Protein AF-A0A1Y1KDM7-F1 (afdb_monomer)

Foldseek 3Di:
DPPVVVVVVVVVVVVVVVVVVVVVVVVVVVVCVVPCVVVVVVVVVVVVVVVVVVVVVVVVLVVVCVQQVVLLVLQVVLAKDPFWWKKFWAAKDKDAAQVVPPAAQEDEDLPDRPRIHMWTFIWTFDPVPPGDIDRGATEHQGPRNYDYPPVDDPVVVCVQRRDGGDIAIWIAGPNDRSYIHRDDDNVVSVVSNVVSD

Radius of gyration: 37.4 Å; Cα contacts (8 Å, |Δi|>4): 276; chains: 1; bounding box: 86×36×110 Å

Organism: Photinus pyralis (NCBI:txid7054)

Mean predicted aligned error: 11.98 Å

Secondary structure (DSSP, 8-state):
--SHHHHHHHHHHHHHHHHHHHHHHHHHHHHHHHHHHHHHHHHHHHHHHHHHHHHHHHHHHHHHIIIIIHHHHHHHHTTB-SS-EEEEEEEEEEEESTTT-S--SSEE-SSS--SEEEEEEEEE--TTSS---EEEEEEESSTT-EE-TTT--HHHHHHHH-STT-EEEEEEBSS-TTEEES---HHHHHHHHHHH-

InterPro domains:
  IPR031578 Na+ channel auxiliary subunit TipE [PF16972] (36-128)
  IPR031578 Na+ channel auxiliary subunit TipE [PF16972] (137-186)
  IPR031578 Na+ channel auxiliary subunit TipE [PTHR12335] (29-126)

Nearest PDB structures (foldseek):
  9dcn-assembly1_A  TM=3.867E-01  e=2.313E+00  Neisseria gonorrhoeae FA 1090
  6vbw-assembly1_A  TM=2.341E-01  e=7.948E+00  Vibrio cholerae

Sequence (197 aa):
MRSSSSELLLDQQEGLRQRKIKELAQQAKKTRASGQSCRERTLFYSTSVLAVIAMSAGSSLLFLVPLYVDPAISTLVSNFVTEPVTCVTTRRDELIGLANCSWSSCREGCTSDAYQCTHIYVSYNDSSSAPNQTDNAILLVNIKGCGYPPRVLCANFTEAYGNEGTEFPCYHSRENRTVVLTHYDRDEQVAIIIHYF

Solvent-accessible surface area (backbone atoms only — not comparable to full-atom values): 10749 Å² total; per-residue (Å²): 142,76,63,70,70,58,52,56,52,49,56,54,49,51,55,53,50,54,51,54,53,52,51,53,51,52,50,52,51,53,59,49,57,67,52,47,60,58,50,52,50,50,50,54,52,49,54,52,50,50,50,52,50,52,51,52,54,55,54,50,51,67,55,47,42,68,68,54,42,47,52,34,51,52,43,59,73,40,42,56,46,81,67,67,39,58,30,31,19,68,42,58,48,83,46,70,39,63,90,73,35,85,63,33,19,42,34,75,49,83,85,61,84,54,50,63,28,37,44,31,29,23,25,38,56,44,83,87,66,68,82,54,69,39,75,71,1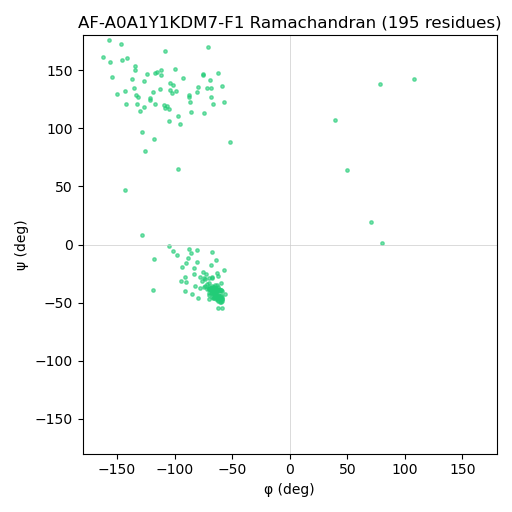8,39,42,20,63,37,90,78,8,48,23,53,77,90,85,34,49,47,68,61,51,43,68,72,55,36,45,64,72,41,72,45,64,24,25,41,21,75,78,44,72,51,40,32,22,65,66,76,58,71,65,60,38,51,50,53,47,64,74,78,106

pLDDT: mean 85.68, std 10.7, range [48.69, 97.0]

Structure (mmCIF, N/CA/C/O backbone):
data_AF-A0A1Y1KDM7-F1
#
_entry.id   AF-A0A1Y1KDM7-F1
#
loop_
_atom_site.group_PDB
_atom_site.id
_atom_site.type_symbol
_atom_site.label_atom_id
_atom_site.label_alt_id
_atom_site.label_comp_id
_atom_site.label_asym_id
_atom_site.label_entity_id
_atom_site.label_seq_id
_atom_site.pdbx_PDB_ins_code
_atom_site.Cartn_x
_atom_site.Cartn_y
_atom_site.Cartn_z
_atom_site.occupancy
_atom_site.B_iso_or_equiv
_atom_site.auth_seq_id
_atom_site.auth_comp_id
_atom_site.auth_asym_id
_atom_site.auth_atom_id
_atom_site.pdbx_PDB_model_num
ATOM 1 N N . MET A 1 1 ? -66.781 23.621 86.414 1.00 48.69 1 MET A N 1
ATOM 2 C CA . MET A 1 1 ? -65.979 22.375 86.362 1.00 48.69 1 MET A CA 1
ATOM 3 C C . MET A 1 1 ? -66.047 21.707 84.976 1.00 48.69 1 MET A C 1
ATOM 5 O O . MET A 1 1 ? -66.495 20.578 84.870 1.00 48.69 1 MET A O 1
ATOM 9 N N . ARG A 1 2 ? -65.630 22.382 83.890 1.00 51.00 2 ARG A N 1
ATOM 10 C CA . ARG A 1 2 ? -65.742 21.843 82.510 1.00 51.00 2 ARG A CA 1
ATOM 11 C C . ARG A 1 2 ? -64.435 21.867 81.697 1.00 51.00 2 ARG A C 1
ATOM 13 O O . ARG A 1 2 ? -64.470 21.582 80.511 1.00 51.00 2 ARG A O 1
ATOM 20 N N . SER A 1 3 ? -63.301 22.192 82.328 1.00 54.34 3 SER A N 1
ATOM 21 C CA . SER A 1 3 ? -62.013 22.374 81.632 1.00 54.34 3 SER A CA 1
ATOM 22 C C . SER A 1 3 ? -61.168 21.095 81.546 1.00 54.34 3 SER A C 1
ATOM 24 O O . SER A 1 3 ? -60.428 20.914 80.591 1.00 54.34 3 SER A O 1
ATOM 26 N N . SER A 1 4 ? -61.316 20.168 82.502 1.00 56.81 4 SER A N 1
ATOM 27 C CA . SER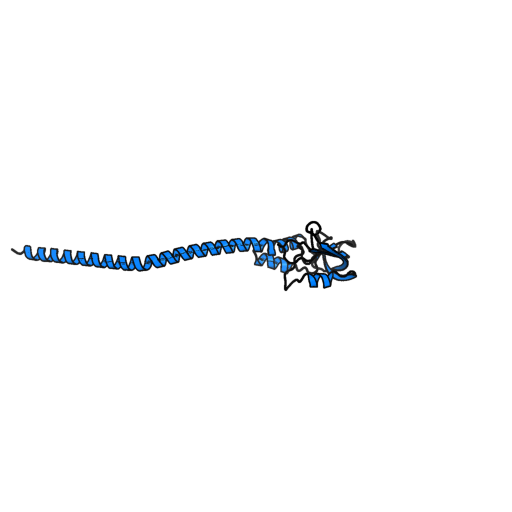 A 1 4 ? -60.404 19.019 82.637 1.00 56.81 4 SER A CA 1
ATOM 28 C C . SER A 1 4 ? -60.628 17.907 81.595 1.00 56.81 4 SER A C 1
ATOM 30 O O . SER A 1 4 ? -59.664 17.285 81.164 1.00 56.81 4 SER A O 1
ATOM 32 N N . SER A 1 5 ? -61.862 17.687 81.117 1.00 59.78 5 SER A N 1
ATOM 33 C CA . SER A 1 5 ? -62.127 16.670 80.078 1.00 59.78 5 SER A CA 1
ATOM 34 C C . SER A 1 5 ? -61.662 17.078 78.680 1.00 59.78 5 SER A C 1
ATOM 36 O O . SER A 1 5 ? -61.339 16.207 77.877 1.00 59.78 5 SER A O 1
ATOM 38 N N . SER A 1 6 ? -61.635 18.378 78.374 1.00 62.41 6 SER A N 1
ATOM 39 C CA . SER A 1 6 ? -61.246 18.870 77.048 1.00 62.41 6 SER A CA 1
ATOM 40 C C . SER A 1 6 ? -59.729 18.846 76.858 1.00 62.41 6 SER A C 1
ATOM 42 O O . SER A 1 6 ? -59.262 18.495 75.778 1.00 62.41 6 SER A O 1
ATOM 44 N N . GLU A 1 7 ? -58.963 19.153 77.910 1.00 64.81 7 GLU A N 1
ATOM 45 C CA . GLU A 1 7 ? -57.498 19.075 77.872 1.00 64.81 7 GLU A CA 1
ATOM 46 C C . GLU A 1 7 ? -56.999 17.629 77.802 1.00 64.81 7 GLU A C 1
ATOM 48 O O . GLU A 1 7 ? -56.105 17.341 77.014 1.00 64.81 7 GLU A O 1
ATOM 53 N N . LEU A 1 8 ? -57.641 16.694 78.514 1.00 65.88 8 LEU A N 1
ATOM 54 C CA . LEU A 1 8 ? -57.273 15.274 78.460 1.00 65.88 8 LEU A CA 1
ATOM 55 C C . LEU A 1 8 ? -57.448 14.673 77.048 1.00 65.88 8 LEU A C 1
ATOM 57 O O . LEU A 1 8 ? -56.644 13.851 76.612 1.00 65.88 8 LEU A O 1
ATOM 61 N N . LEU A 1 9 ? -58.487 15.095 76.315 1.00 65.69 9 LEU A N 1
ATOM 62 C CA . LEU A 1 9 ? -58.720 14.662 74.932 1.00 65.69 9 LEU A CA 1
ATOM 63 C C . LEU A 1 9 ? -57.741 15.298 73.937 1.00 65.69 9 LEU A C 1
ATOM 65 O O . LEU A 1 9 ? -57.329 14.632 72.986 1.00 65.69 9 LEU A O 1
ATOM 69 N N . LEU A 1 10 ? -57.352 16.557 74.155 1.00 67.75 10 LEU A N 1
ATOM 70 C CA . LEU A 1 10 ? -56.324 17.237 73.361 1.00 67.75 10 LEU A CA 1
ATOM 71 C C . LEU A 1 10 ? -54.959 16.557 73.522 1.00 67.75 10 LEU A C 1
ATOM 73 O O . LEU A 1 10 ? -54.319 16.241 72.519 1.00 67.75 10 LEU A O 1
ATOM 77 N N . ASP A 1 11 ? -54.579 16.227 74.755 1.00 71.19 11 ASP A N 1
ATOM 78 C CA . ASP A 1 11 ? -53.304 15.578 75.081 1.00 71.19 11 ASP A CA 1
ATOM 79 C C . ASP A 1 11 ? -53.229 14.150 74.493 1.00 71.19 11 ASP A C 1
ATOM 81 O O . ASP A 1 11 ? -52.237 13.729 73.885 1.00 71.19 11 ASP A O 1
ATOM 85 N N . GLN A 1 12 ? -54.349 13.417 74.545 1.00 76.56 12 GLN A N 1
ATOM 86 C CA . GLN A 1 12 ? -54.474 12.104 73.910 1.00 76.56 12 GLN A CA 1
ATOM 87 C C . GLN A 1 12 ? -54.386 12.185 72.373 1.00 76.56 12 GLN A C 1
ATOM 89 O O . GLN A 1 12 ? -53.801 11.303 71.731 1.00 76.56 12 GLN A O 1
ATOM 94 N N . GLN A 1 13 ? -54.932 13.243 71.768 1.00 77.19 13 GLN A N 1
ATOM 95 C CA . GLN A 1 13 ? -54.919 13.452 70.320 1.00 77.19 13 GLN A CA 1
ATOM 96 C C . GLN A 1 13 ? -53.537 13.880 69.800 1.00 77.19 13 GLN A C 1
ATOM 98 O O . GLN A 1 13 ? -53.117 13.423 68.732 1.00 77.19 13 GLN A O 1
ATOM 103 N N . GLU A 1 14 ? -52.792 14.687 70.557 1.00 80.19 14 GLU A N 1
ATOM 104 C CA . GLU A 1 14 ? -51.413 15.066 70.232 1.00 80.19 14 GLU A CA 1
ATOM 105 C C . GLU A 1 14 ? -50.462 13.867 70.261 1.00 80.19 14 GLU A C 1
ATOM 107 O O . GLU A 1 14 ? -49.693 13.666 69.313 1.00 80.19 14 GLU A O 1
ATOM 112 N N . GLY A 1 15 ? -50.577 12.996 71.269 1.00 80.50 15 GLY A N 1
ATOM 113 C CA . GLY A 1 15 ? -49.792 11.762 71.344 1.00 80.50 15 GLY A CA 1
ATOM 114 C C . GLY A 1 15 ? -50.033 10.826 70.152 1.00 80.50 15 GLY A C 1
ATOM 115 O O . GLY A 1 15 ? -49.093 10.242 69.600 1.00 80.50 15 GLY A O 1
ATOM 116 N N . LEU A 1 16 ? -51.283 10.720 69.694 1.00 84.06 16 LEU A N 1
ATOM 117 C CA . LEU A 1 16 ? -51.662 9.900 68.537 1.00 84.06 16 LEU A CA 1
ATOM 118 C C . LEU A 1 16 ? -51.132 10.494 67.221 1.00 84.06 16 LEU A C 1
ATOM 120 O O . LEU A 1 16 ? -50.644 9.768 66.350 1.00 84.06 16 LEU A O 1
ATOM 124 N N . ARG A 1 17 ? -51.143 11.827 67.107 1.00 85.19 17 ARG A N 1
ATOM 125 C CA . ARG A 1 17 ? -50.584 12.567 65.967 1.00 85.19 17 ARG A CA 1
ATOM 126 C C . ARG A 1 17 ? -49.065 12.409 65.888 1.00 85.19 17 ARG A C 1
ATOM 128 O O . ARG A 1 17 ? -48.540 12.132 64.810 1.00 85.19 17 ARG A O 1
ATOM 135 N N . GLN A 1 18 ? -48.368 12.487 67.022 1.00 87.06 18 GLN A N 1
ATOM 136 C CA . GLN A 1 18 ? -46.923 12.259 67.089 1.00 87.06 18 GLN A CA 1
ATOM 137 C C . GLN A 1 18 ? -46.535 10.830 66.685 1.00 87.06 18 GLN A C 1
ATOM 139 O O . GLN A 1 18 ? -45.538 10.643 65.985 1.00 87.06 18 GLN A O 1
ATOM 144 N N . ARG A 1 19 ? -47.321 9.818 67.075 1.00 86.31 19 ARG A N 1
ATOM 145 C CA . ARG A 1 19 ? -47.092 8.422 66.656 1.00 86.31 19 ARG A CA 1
ATOM 146 C C . ARG A 1 19 ? -47.230 8.258 65.144 1.00 86.31 19 ARG A C 1
ATOM 148 O O . ARG A 1 19 ? -46.329 7.719 64.510 1.00 86.31 19 ARG A O 1
ATOM 155 N N . LYS A 1 20 ? -48.285 8.827 64.557 1.00 89.69 20 LYS A N 1
ATOM 156 C CA . LYS A 1 20 ? -48.535 8.759 63.111 1.00 89.69 20 LYS A CA 1
ATOM 157 C C . LYS A 1 20 ? -47.452 9.475 62.293 1.00 89.69 20 LYS A C 1
ATOM 159 O O . LYS A 1 20 ? -47.033 8.978 61.254 1.00 89.69 20 LYS A O 1
ATOM 164 N N . ILE A 1 21 ? -46.941 10.608 62.785 1.00 87.44 21 ILE A N 1
ATOM 165 C CA . ILE A 1 21 ? -45.810 11.320 62.162 1.00 87.44 21 ILE A CA 1
ATOM 166 C C . ILE A 1 21 ? -44.535 10.463 62.197 1.00 87.44 21 ILE A C 1
ATOM 168 O O . ILE A 1 21 ? -43.819 10.393 61.197 1.00 87.44 21 ILE A O 1
ATOM 172 N N . LYS A 1 22 ? -44.260 9.775 63.314 1.00 90.12 22 LYS A N 1
ATOM 173 C CA . LYS A 1 22 ? -43.103 8.873 63.434 1.00 90.12 22 LYS A CA 1
ATOM 174 C C . LYS A 1 22 ? -43.204 7.673 62.484 1.00 90.12 22 LYS A C 1
ATOM 176 O O . LYS A 1 22 ? -42.207 7.332 61.850 1.00 90.12 22 LYS A O 1
ATOM 181 N N . GLU A 1 23 ? -44.389 7.085 62.326 1.00 88.12 23 GLU A N 1
ATOM 182 C CA . GLU A 1 23 ? -44.630 5.977 61.386 1.00 88.12 23 GLU A CA 1
ATOM 183 C C . GLU A 1 23 ? -44.462 6.404 59.921 1.00 88.12 23 GLU A C 1
ATOM 185 O O . GLU A 1 23 ? -43.751 5.741 59.160 1.00 88.12 23 GLU A O 1
ATOM 190 N N . LEU A 1 24 ? -45.037 7.549 59.532 1.00 87.56 24 LEU A N 1
ATOM 191 C CA . LEU A 1 24 ? -44.889 8.100 58.179 1.00 87.56 24 LEU A CA 1
ATOM 192 C C . LEU A 1 24 ? -43.422 8.427 57.857 1.00 87.56 24 LEU A C 1
ATOM 194 O O . LEU A 1 24 ? -42.948 8.149 56.753 1.00 87.56 24 LEU A O 1
ATOM 198 N N . ALA A 1 25 ? -42.671 8.957 58.829 1.00 83.44 25 ALA A N 1
ATOM 199 C CA . ALA A 1 25 ? -41.243 9.223 58.676 1.00 83.44 25 ALA A CA 1
ATOM 200 C C . ALA A 1 25 ? -40.423 7.931 58.496 1.00 83.44 25 ALA A C 1
ATOM 202 O O . ALA A 1 25 ? -39.513 7.891 57.666 1.00 83.44 25 ALA A O 1
ATOM 203 N N . GLN A 1 26 ? -40.748 6.859 59.227 1.00 83.31 26 GLN A N 1
ATOM 204 C CA . GLN A 1 26 ? -40.092 5.555 59.081 1.00 83.31 26 GLN A CA 1
ATOM 205 C C . GLN A 1 26 ? -40.395 4.901 57.728 1.00 83.31 26 GLN A C 1
ATOM 207 O O . GLN A 1 26 ? -39.476 4.381 57.091 1.00 83.31 26 GLN A O 1
ATOM 212 N N . GLN A 1 27 ? -41.643 4.975 57.253 1.00 78.88 27 GLN A N 1
ATOM 213 C CA . GLN A 1 27 ? -42.014 4.504 55.916 1.00 78.88 27 GLN A CA 1
ATOM 214 C C . GLN A 1 27 ? -41.258 5.263 54.824 1.00 78.88 27 GLN A C 1
ATOM 216 O O . GLN A 1 27 ? -40.617 4.628 53.991 1.00 78.88 27 GLN A O 1
ATOM 221 N N . ALA A 1 28 ? -41.230 6.599 54.869 1.00 75.81 28 ALA A N 1
ATOM 222 C CA . ALA A 1 28 ? -40.490 7.405 53.897 1.00 75.81 28 ALA A CA 1
ATOM 223 C C . ALA A 1 28 ? -38.988 7.068 53.885 1.00 75.81 28 ALA A C 1
ATOM 225 O O . ALA A 1 28 ? -38.380 6.964 52.819 1.00 75.81 28 ALA A O 1
ATOM 226 N N . LYS A 1 29 ? -38.391 6.831 55.062 1.00 73.00 29 LYS A N 1
ATOM 227 C CA . LYS A 1 29 ? -36.981 6.438 55.198 1.00 73.00 29 LYS A CA 1
ATOM 228 C C . LYS A 1 29 ? -36.713 5.050 54.606 1.00 73.00 29 LYS A C 1
ATOM 230 O O . LYS A 1 29 ? -35.697 4.868 53.940 1.00 73.00 29 LYS A O 1
ATOM 235 N N . LYS A 1 30 ? -37.637 4.098 54.785 1.00 67.94 30 LYS A N 1
ATOM 236 C CA . LYS A 1 30 ? -37.556 2.738 54.225 1.00 67.94 30 LYS A CA 1
ATOM 237 C C . LYS A 1 30 ? -37.679 2.741 52.696 1.00 67.94 30 LYS A C 1
ATOM 239 O O . LYS A 1 30 ? -36.860 2.122 52.021 1.00 67.94 30 LYS A O 1
ATOM 244 N N . THR A 1 31 ? -38.634 3.496 52.148 1.00 64.19 31 THR A N 1
ATOM 245 C CA . THR A 1 31 ? -38.823 3.654 50.694 1.00 64.19 31 THR A CA 1
ATOM 246 C C . THR A 1 31 ? -37.625 4.350 50.044 1.00 64.19 31 THR A C 1
ATOM 248 O O . THR A 1 31 ? -37.153 3.937 48.987 1.00 64.19 31 THR A O 1
ATOM 251 N N . ARG A 1 32 ? -37.073 5.370 50.713 1.00 62.31 32 ARG A N 1
ATOM 252 C CA . ARG A 1 32 ? -35.898 6.122 50.257 1.00 62.31 32 ARG A CA 1
ATOM 253 C C . ARG A 1 32 ? -34.610 5.283 50.293 1.00 62.31 32 ARG A C 1
ATOM 255 O O . ARG A 1 32 ? -33.861 5.296 49.320 1.00 62.31 32 ARG A O 1
ATOM 262 N N . ALA A 1 33 ? -34.397 4.488 51.344 1.00 60.38 33 AL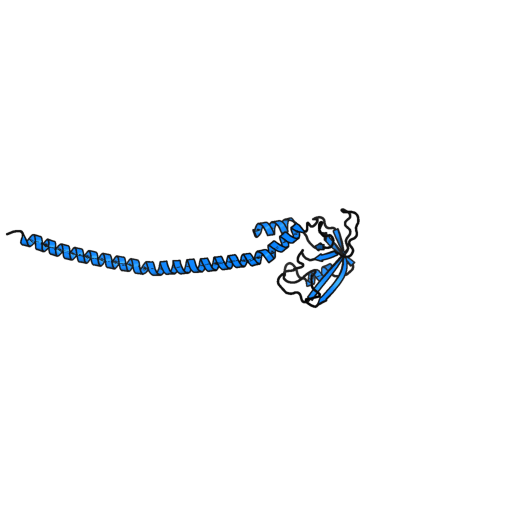A A N 1
ATOM 263 C CA . ALA A 1 33 ? -33.228 3.613 51.478 1.00 60.38 33 ALA A CA 1
ATOM 264 C C . ALA A 1 33 ? -33.204 2.457 50.456 1.00 60.38 33 ALA A C 1
ATOM 266 O O . ALA A 1 33 ? -32.142 2.124 49.935 1.00 60.38 33 ALA A O 1
ATOM 267 N N . SER A 1 34 ? -34.365 1.873 50.133 1.00 60.22 34 SER A N 1
ATOM 268 C CA . SER A 1 34 ? -34.464 0.742 49.195 1.00 60.22 34 SER A CA 1
ATOM 269 C C . SER A 1 34 ? -34.183 1.128 47.736 1.00 60.22 34 SER A C 1
ATOM 271 O O . SER A 1 34 ? -33.667 0.305 46.985 1.00 60.22 34 SER A O 1
ATOM 273 N N . GLY A 1 35 ? -34.535 2.350 47.318 1.00 58.31 35 GLY A N 1
ATOM 274 C CA . GLY A 1 35 ? -34.384 2.808 45.931 1.00 58.31 35 GLY A CA 1
ATOM 275 C C . GLY A 1 35 ? -33.087 3.573 45.644 1.00 58.31 35 GLY A C 1
ATOM 276 O O . GLY A 1 35 ? -32.566 3.487 44.533 1.00 58.31 35 GLY A O 1
ATOM 277 N N . GLN A 1 36 ? -32.538 4.301 46.629 1.00 60.22 36 GLN A N 1
ATOM 278 C CA . GLN A 1 36 ? -31.333 5.120 46.428 1.00 60.22 36 GLN A CA 1
ATOM 279 C C . GLN A 1 36 ? -30.066 4.279 46.235 1.00 60.22 36 GLN A C 1
ATOM 281 O O . GLN A 1 36 ? -29.321 4.544 45.301 1.00 60.22 36 GLN A O 1
ATOM 286 N N . SER A 1 37 ? -29.857 3.218 47.024 1.00 66.44 37 SER A N 1
ATOM 287 C CA . SER A 1 37 ? -28.620 2.420 46.947 1.00 66.44 37 SER A CA 1
ATOM 288 C C . SER A 1 37 ? -28.465 1.675 45.616 1.00 66.44 37 SER A C 1
ATOM 290 O O . SER A 1 37 ? -27.365 1.612 45.070 1.00 66.44 37 SER A O 1
ATOM 292 N N . CYS A 1 38 ? -29.561 1.143 45.062 1.00 74.69 38 CYS A N 1
ATOM 293 C CA . CYS A 1 38 ? -29.523 0.453 43.773 1.00 74.69 38 CYS A CA 1
ATOM 294 C C . CYS A 1 38 ? -29.268 1.448 42.634 1.00 74.69 38 CYS A C 1
ATOM 296 O O . CYS A 1 38 ? -28.362 1.248 41.834 1.00 74.69 38 CYS A O 1
ATOM 298 N N . ARG A 1 39 ? -29.987 2.579 42.626 1.00 80.12 39 ARG A N 1
ATOM 299 C CA . ARG A 1 39 ? -29.842 3.621 41.604 1.00 80.12 39 ARG A CA 1
ATOM 300 C C . ARG A 1 39 ? -28.473 4.307 41.640 1.00 80.12 39 ARG A C 1
ATOM 302 O O . ARG A 1 39 ? -27.910 4.553 40.580 1.00 80.12 39 ARG A O 1
ATOM 309 N N . GLU A 1 40 ? -27.928 4.597 42.819 1.00 82.56 40 GLU A N 1
ATOM 310 C CA . GLU A 1 40 ? -26.588 5.184 42.978 1.00 82.56 40 GLU A CA 1
ATOM 311 C C . GLU A 1 40 ? -25.494 4.212 42.540 1.00 82.56 40 GLU A C 1
ATOM 313 O O . GLU A 1 40 ? -24.564 4.617 41.848 1.00 82.56 40 GLU A O 1
ATOM 318 N N . ARG A 1 41 ? -25.640 2.918 42.854 1.00 82.75 41 ARG A N 1
ATOM 319 C CA . ARG A 1 41 ? -24.747 1.872 42.342 1.00 82.75 41 ARG A CA 1
ATOM 320 C C . ARG A 1 41 ? -24.821 1.774 40.824 1.00 82.75 41 ARG A C 1
ATOM 322 O O . ARG A 1 41 ? -23.781 1.794 40.177 1.00 82.75 41 ARG A O 1
ATOM 329 N N . THR A 1 42 ? -26.018 1.726 40.241 1.00 88.56 42 THR A N 1
ATOM 330 C CA . THR A 1 42 ? -26.182 1.700 38.781 1.00 88.56 42 THR A CA 1
ATOM 331 C C . THR A 1 42 ? -25.582 2.944 38.128 1.00 88.56 42 THR A C 1
ATOM 333 O O . THR A 1 42 ? -24.855 2.807 37.150 1.00 88.56 42 THR A O 1
ATOM 336 N N . LEU A 1 43 ? -25.808 4.138 38.689 1.00 87.69 43 LEU A N 1
ATOM 337 C CA . LEU A 1 43 ? -25.202 5.385 38.213 1.00 87.69 43 LEU A CA 1
ATOM 338 C C . LEU A 1 43 ? -23.673 5.323 38.277 1.00 87.69 43 LEU A C 1
ATOM 340 O O . LEU A 1 43 ? -23.026 5.572 37.266 1.00 87.69 43 LEU A O 1
ATOM 344 N N . PHE A 1 44 ? -23.100 4.917 39.410 1.00 91.25 44 PHE A N 1
ATOM 345 C CA . PHE A 1 44 ? -21.652 4.830 39.601 1.00 91.25 44 PHE A CA 1
ATOM 346 C C . PHE A 1 44 ? -20.981 3.821 38.659 1.00 91.25 44 PHE A C 1
ATOM 348 O O . PHE A 1 44 ? -19.947 4.115 38.059 1.00 91.25 44 PHE A O 1
ATOM 355 N N . TYR A 1 45 ? -21.574 2.637 38.488 1.00 93.44 45 TYR A N 1
ATOM 356 C CA . TYR A 1 45 ? -21.055 1.649 37.543 1.00 93.44 45 TYR A CA 1
ATOM 357 C C . TYR A 1 45 ? -21.242 2.107 36.093 1.00 93.44 45 TYR A C 1
ATOM 359 O O . TYR A 1 45 ? -20.333 1.926 35.291 1.00 93.44 45 TYR A O 1
ATOM 367 N N . SER A 1 46 ? -22.362 2.756 35.754 1.00 93.31 46 SER A N 1
ATOM 368 C CA . SER A 1 46 ? -22.599 3.258 34.394 1.00 93.31 46 SER A CA 1
ATOM 369 C C . SER A 1 46 ? -21.613 4.355 33.986 1.00 93.31 46 SER A C 1
ATOM 371 O O . SER A 1 46 ? -21.066 4.291 32.890 1.00 93.31 46 SER A O 1
ATOM 373 N N . THR A 1 47 ? -21.314 5.317 34.865 1.00 94.25 47 THR A N 1
ATOM 374 C CA . THR A 1 47 ? -20.338 6.380 34.580 1.00 94.25 47 THR A CA 1
ATOM 375 C C . THR A 1 47 ? -18.925 5.822 34.487 1.00 94.25 47 THR A C 1
ATOM 377 O O . THR A 1 47 ? -18.177 6.207 33.593 1.00 94.25 47 THR A O 1
ATOM 380 N N . SER A 1 48 ? -18.582 4.865 35.352 1.00 93.75 48 SER A N 1
ATOM 381 C CA . SER A 1 48 ? -17.285 4.184 35.314 1.00 93.75 48 SER A CA 1
ATOM 382 C C . SER A 1 48 ? -17.102 3.387 34.017 1.00 93.75 48 SER A C 1
ATOM 384 O O . SER A 1 48 ? -16.057 3.482 33.380 1.00 93.75 48 SER A O 1
ATOM 386 N N . VAL A 1 49 ? -18.127 2.649 33.577 1.00 96.31 49 VAL A N 1
ATOM 387 C CA . VAL A 1 49 ? -18.103 1.905 32.306 1.00 96.31 49 VAL A CA 1
ATOM 388 C C . VAL A 1 49 ? -18.024 2.857 31.111 1.00 96.31 49 VAL A C 1
ATOM 390 O O . VAL A 1 49 ? -17.196 2.644 30.230 1.00 96.31 49 VAL A O 1
ATOM 393 N N . LEU A 1 50 ? -18.816 3.933 31.090 1.00 95.31 50 LEU A N 1
ATOM 394 C CA . LEU A 1 50 ? -18.758 4.949 30.033 1.00 95.31 50 LEU A CA 1
ATOM 3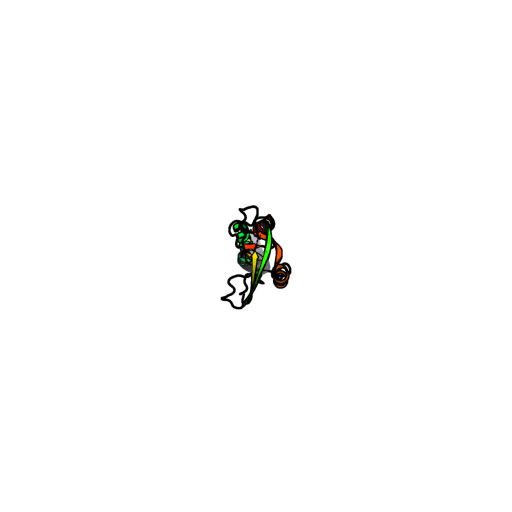95 C C . LEU A 1 50 ? -17.380 5.610 29.944 1.00 95.31 50 LEU A C 1
ATOM 397 O O . LEU A 1 50 ? -16.885 5.829 28.842 1.00 95.31 50 LEU A O 1
ATOM 401 N N . ALA A 1 51 ? -16.735 5.878 31.082 1.00 96.06 51 ALA A N 1
ATOM 402 C CA . ALA A 1 51 ? -15.378 6.412 31.110 1.00 96.06 51 ALA A CA 1
ATOM 403 C C . ALA A 1 51 ? -14.365 5.427 30.501 1.00 96.06 51 ALA A C 1
ATOM 405 O O . ALA A 1 51 ? -13.543 5.824 29.679 1.00 96.06 51 ALA A O 1
ATOM 406 N N . VAL A 1 52 ? -14.449 4.136 30.836 1.00 96.00 52 VAL A N 1
ATOM 407 C CA . VAL A 1 52 ? -13.572 3.103 30.251 1.00 96.00 52 VAL A CA 1
ATOM 408 C C . VAL A 1 52 ? -13.820 2.936 28.745 1.00 96.00 52 VAL A C 1
ATOM 410 O O . VAL A 1 52 ? -12.865 2.811 27.973 1.00 96.00 52 VAL A O 1
ATOM 413 N N . ILE A 1 53 ? -15.079 2.990 28.298 1.00 95.50 53 ILE A N 1
ATOM 414 C CA . ILE A 1 53 ? -15.429 2.958 26.869 1.00 95.50 53 ILE A CA 1
ATOM 415 C C . ILE A 1 53 ? -14.856 4.184 26.152 1.00 95.50 53 ILE A C 1
ATOM 417 O O . ILE A 1 53 ? -14.231 4.037 25.108 1.00 95.50 53 ILE A O 1
ATOM 421 N N . ALA A 1 54 ? -15.000 5.381 26.721 1.00 95.44 54 ALA A N 1
ATOM 422 C CA . ALA A 1 54 ? -14.459 6.602 26.128 1.00 95.44 54 ALA A CA 1
ATOM 423 C C . ALA A 1 54 ? -12.928 6.548 25.997 1.00 95.44 54 ALA A C 1
ATOM 425 O O . ALA A 1 54 ? -12.387 6.883 24.945 1.00 95.44 54 ALA A O 1
ATOM 426 N N . MET A 1 55 ? -12.231 6.065 27.031 1.00 94.25 55 MET A N 1
ATOM 427 C CA . MET A 1 55 ? -10.774 5.908 27.005 1.00 94.25 55 MET A CA 1
ATOM 428 C C . MET A 1 55 ? -10.324 4.895 25.948 1.00 94.25 55 MET A C 1
ATOM 430 O O . MET A 1 55 ? -9.430 5.189 25.162 1.00 94.25 55 MET A O 1
ATOM 434 N N . SER A 1 56 ? -10.961 3.723 25.887 1.00 91.12 56 SER A N 1
ATOM 435 C CA . SER A 1 56 ? -10.616 2.680 24.908 1.00 91.12 56 SER A CA 1
ATOM 436 C C . SER A 1 56 ? -10.956 3.073 23.466 1.00 91.12 56 SER A C 1
ATOM 438 O O . SER A 1 56 ? -10.165 2.806 22.558 1.00 91.12 56 SER A O 1
ATOM 440 N N . ALA A 1 57 ? -12.078 3.765 23.244 1.00 91.94 57 ALA A N 1
ATOM 441 C CA . ALA A 1 57 ? -12.427 4.335 21.945 1.00 91.94 57 ALA A CA 1
ATOM 442 C C . ALA A 1 57 ? -11.396 5.389 21.510 1.00 91.94 57 ALA A C 1
ATOM 444 O O . ALA A 1 57 ? -10.894 5.330 20.389 1.00 91.94 57 ALA A O 1
ATOM 445 N N . GLY A 1 58 ? -11.006 6.288 22.421 1.00 88.69 58 GLY A N 1
ATOM 446 C CA . GLY A 1 58 ? -9.952 7.272 22.174 1.00 88.69 58 GLY A CA 1
ATOM 447 C C . GLY A 1 58 ? -8.611 6.623 21.828 1.00 88.69 58 GLY A C 1
ATOM 448 O O . GLY A 1 58 ? -7.983 6.997 20.842 1.00 88.69 58 GLY A O 1
ATOM 449 N N . SER A 1 59 ? -8.197 5.595 22.575 1.00 89.38 59 SER A N 1
ATOM 450 C CA . SER A 1 59 ? -6.976 4.842 22.265 1.00 89.38 59 SER A CA 1
ATOM 451 C C . SER A 1 59 ? -7.044 4.151 20.905 1.00 89.38 59 SER A C 1
ATOM 453 O O . SER A 1 59 ? -6.055 4.148 20.185 1.00 89.38 59 SER A O 1
ATOM 455 N N . SER A 1 60 ? -8.200 3.608 20.519 1.00 86.44 60 SER A N 1
ATOM 456 C CA . SER A 1 60 ? -8.370 2.931 19.225 1.00 86.44 60 SER A CA 1
ATOM 457 C C . SER A 1 60 ? -8.202 3.894 18.044 1.00 86.44 60 SER A C 1
ATOM 459 O O . SER A 1 60 ? -7.560 3.546 17.053 1.00 86.44 60 SER A O 1
ATOM 461 N N . LEU A 1 61 ? -8.701 5.129 18.165 1.00 81.88 61 LEU A N 1
ATOM 462 C CA . LEU A 1 61 ? -8.528 6.168 17.141 1.00 81.88 61 LEU A CA 1
ATOM 463 C C . LEU A 1 61 ? -7.052 6.540 16.934 1.00 81.88 61 LEU A C 1
ATOM 465 O O . LEU A 1 61 ? -6.635 6.754 15.796 1.00 81.88 61 LEU A O 1
ATOM 469 N N . LEU A 1 62 ? -6.237 6.529 17.997 1.00 82.81 62 LEU A N 1
ATOM 470 C CA . LEU A 1 62 ? -4.792 6.778 17.893 1.00 82.81 62 LEU A CA 1
ATOM 471 C C . LEU A 1 62 ? -4.053 5.719 17.062 1.00 82.81 62 LEU A C 1
ATOM 473 O O . LEU A 1 62 ? -3.001 6.028 16.513 1.00 82.81 62 LEU A O 1
ATOM 477 N N . PHE A 1 63 ? -4.586 4.499 16.939 1.00 82.06 63 PHE A N 1
ATOM 478 C CA . PHE A 1 63 ? -4.013 3.457 16.079 1.00 82.06 63 PHE A CA 1
ATOM 479 C C . PHE A 1 63 ? -4.581 3.482 14.656 1.00 82.06 63 PHE A C 1
ATOM 481 O O . PHE A 1 63 ? -3.863 3.171 13.708 1.00 82.06 63 PHE A O 1
ATOM 488 N N . LEU A 1 64 ? -5.847 3.876 14.478 1.00 79.00 64 LEU A N 1
ATOM 489 C CA . LEU A 1 64 ? -6.471 3.962 13.152 1.00 79.00 64 LEU A CA 1
ATOM 490 C C . LEU A 1 64 ? -5.854 5.066 12.286 1.00 79.00 64 LEU A C 1
ATOM 492 O O . LEU A 1 64 ? -5.691 4.873 11.081 1.00 79.00 64 LEU A O 1
ATOM 496 N N . VAL A 1 65 ? -5.457 6.190 12.890 1.00 80.88 65 VAL A N 1
ATOM 497 C CA . VAL A 1 65 ? -4.858 7.315 12.158 1.00 80.88 65 VAL A CA 1
ATOM 498 C C . VAL A 1 65 ? -3.527 6.921 11.483 1.00 80.88 65 VAL A C 1
ATOM 500 O O . VAL A 1 65 ? -3.443 7.036 10.260 1.00 80.88 65 VAL A O 1
ATOM 503 N N . PRO A 1 66 ? -2.510 6.372 12.181 1.00 76.94 66 PRO A N 1
ATOM 504 C CA . PRO A 1 66 ? -1.284 5.907 11.523 1.00 76.94 66 PRO A CA 1
ATOM 505 C C . PRO A 1 66 ? -1.499 4.770 10.513 1.00 76.94 66 PRO A C 1
ATOM 507 O O . PRO A 1 66 ? -0.712 4.629 9.583 1.00 76.94 66 PRO A O 1
ATOM 510 N N . LEU A 1 67 ? -2.541 3.947 10.682 1.00 77.75 67 LEU A N 1
ATOM 511 C CA . LEU A 1 67 ? -2.789 2.798 9.805 1.00 77.75 67 LEU A CA 1
ATOM 512 C C . LEU A 1 67 ? -3.513 3.149 8.501 1.00 77.75 67 LEU A C 1
ATOM 514 O O . LEU A 1 67 ? -3.222 2.526 7.484 1.00 77.75 67 LEU A O 1
ATOM 518 N N . TYR A 1 68 ? -4.446 4.105 8.516 1.00 77.50 68 TYR A N 1
ATOM 519 C CA . TYR A 1 68 ? -5.290 4.416 7.352 1.00 77.50 68 TYR A CA 1
ATOM 520 C C . TYR A 1 68 ? -5.126 5.844 6.848 1.00 77.50 68 TYR A C 1
ATOM 522 O O . TYR A 1 68 ? -5.103 6.077 5.642 1.00 77.50 68 TYR A O 1
ATOM 530 N N . VAL A 1 69 ? -4.987 6.805 7.758 1.00 80.06 69 VAL A N 1
ATOM 531 C CA . VAL A 1 69 ? -4.924 8.222 7.398 1.00 80.06 69 VAL A CA 1
ATOM 532 C C . VAL A 1 69 ? -3.525 8.596 6.911 1.00 80.06 69 VAL A C 1
ATOM 534 O O . VAL A 1 69 ? -3.397 9.227 5.867 1.00 80.06 69 VAL A O 1
ATOM 537 N N . ASP A 1 70 ? -2.470 8.169 7.609 1.00 81.50 70 ASP A N 1
ATOM 538 C CA . ASP A 1 70 ? -1.083 8.450 7.207 1.00 81.50 70 ASP A CA 1
ATOM 539 C C . ASP A 1 70 ? -0.717 7.926 5.798 1.00 81.50 70 ASP A C 1
ATOM 541 O O . ASP A 1 70 ? -0.176 8.702 4.999 1.00 81.50 70 ASP A O 1
ATOM 545 N N . PRO A 1 71 ? -1.034 6.670 5.409 1.00 82.50 71 PRO A N 1
ATOM 546 C CA . PRO A 1 71 ? -0.802 6.222 4.035 1.00 82.50 71 PRO A CA 1
ATOM 547 C C . PRO A 1 71 ? -1.651 6.980 3.006 1.00 82.50 71 PRO A C 1
ATOM 549 O O . PRO A 1 71 ? -1.136 7.298 1.933 1.00 82.50 71 PRO A O 1
ATOM 552 N N . ALA A 1 72 ? -2.908 7.320 3.315 1.00 82.06 72 ALA A N 1
ATOM 553 C CA . ALA A 1 72 ? -3.774 8.059 2.393 1.00 82.06 72 ALA A CA 1
ATOM 554 C C . ALA A 1 72 ? -3.263 9.488 2.147 1.00 82.06 72 ALA A C 1
ATOM 556 O O . ALA A 1 72 ? -3.131 9.915 0.998 1.00 82.06 72 ALA A O 1
ATOM 557 N N . ILE A 1 73 ? -2.883 10.205 3.212 1.00 84.94 73 ILE A N 1
ATOM 558 C CA . ILE A 1 73 ? -2.278 11.540 3.111 1.00 84.94 73 ILE A CA 1
ATOM 559 C C . ILE A 1 73 ? -0.954 11.464 2.351 1.00 84.94 73 ILE A C 1
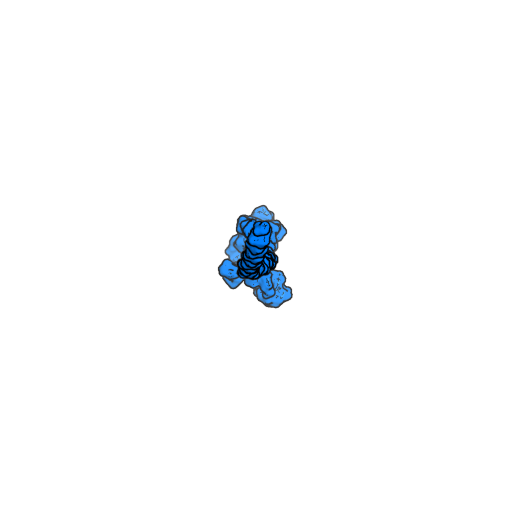ATOM 561 O O . ILE A 1 73 ? -0.751 12.237 1.417 1.00 84.94 73 ILE A O 1
ATOM 565 N N . SER A 1 74 ? -0.078 10.516 2.703 1.00 84.25 74 SER A N 1
ATOM 566 C CA . SER A 1 74 ? 1.214 10.339 2.026 1.00 84.25 74 SER A CA 1
ATOM 567 C C . SER A 1 74 ? 1.031 10.130 0.520 1.00 84.25 74 SER A C 1
ATOM 569 O O . SER A 1 74 ? 1.729 10.757 -0.273 1.00 84.25 74 SER A O 1
ATOM 571 N N . THR A 1 75 ? 0.047 9.315 0.124 1.00 85.44 75 THR A N 1
ATOM 572 C CA . THR A 1 75 ? -0.271 9.044 -1.287 1.00 85.44 75 THR A CA 1
ATOM 573 C C . THR A 1 75 ? -0.775 10.302 -2.003 1.00 85.44 75 THR A C 1
ATOM 575 O O . THR A 1 75 ? -0.389 10.576 -3.142 1.00 85.44 75 THR A O 1
ATOM 578 N N . LEU A 1 76 ? -1.612 11.104 -1.341 1.00 85.25 76 LEU A N 1
ATOM 579 C CA . LEU A 1 76 ? -2.161 12.330 -1.920 1.00 85.25 76 LEU A CA 1
ATOM 580 C C . LEU A 1 76 ? -1.091 13.425 -2.073 1.00 85.25 76 LEU A C 1
ATOM 582 O O . LEU A 1 76 ? -1.059 14.111 -3.094 1.00 85.25 76 LEU A O 1
ATOM 586 N N . VAL A 1 77 ? -0.183 13.548 -1.100 1.00 87.38 77 VAL A N 1
ATOM 587 C CA . VAL A 1 77 ? 0.944 14.497 -1.128 1.00 87.38 77 VAL A CA 1
ATOM 588 C C . VAL A 1 77 ? 1.952 14.137 -2.217 1.00 87.38 77 VAL A C 1
ATOM 590 O O . VAL A 1 77 ? 2.463 15.030 -2.886 1.00 87.38 77 VAL A O 1
ATOM 593 N N . SER A 1 78 ? 2.197 12.847 -2.461 1.00 84.44 78 SER A N 1
ATOM 594 C CA . SER A 1 78 ? 3.068 12.411 -3.561 1.00 84.44 78 SER A CA 1
ATOM 595 C C . SER A 1 78 ? 2.500 12.682 -4.959 1.00 84.44 78 SER A C 1
ATOM 597 O O . SER A 1 78 ? 3.221 12.488 -5.933 1.00 84.44 78 SER A O 1
ATOM 599 N N . ASN A 1 79 ? 1.252 13.150 -5.087 1.00 88.25 79 ASN A N 1
ATOM 600 C CA . ASN A 1 79 ? 0.671 13.643 -6.340 1.00 88.25 79 ASN A CA 1
ATOM 601 C C . ASN A 1 79 ? 0.877 12.676 -7.522 1.00 88.25 79 ASN A C 1
ATOM 603 O O . ASN A 1 79 ? 1.600 12.970 -8.477 1.00 88.25 79 ASN A O 1
ATOM 607 N N . PHE A 1 80 ? 0.289 11.486 -7.418 1.00 91.44 80 PHE A N 1
ATOM 608 C CA . PHE A 1 80 ? 0.315 10.498 -8.493 1.00 91.44 80 PHE A CA 1
ATOM 609 C C . PHE A 1 80 ? -0.539 10.945 -9.683 1.00 91.44 80 PHE A C 1
ATOM 611 O O . PHE A 1 80 ? -1.607 11.539 -9.520 1.00 91.44 80 PHE A O 1
ATOM 618 N N . VAL A 1 81 ? -0.055 10.661 -10.892 1.00 91.50 81 VAL A N 1
ATOM 619 C CA . VAL A 1 81 ? -0.820 10.868 -12.127 1.00 91.50 81 VAL A CA 1
ATOM 620 C C . VAL A 1 81 ? -1.918 9.809 -12.199 1.00 91.50 81 VAL A C 1
ATOM 622 O O . VAL A 1 81 ? -1.654 8.644 -11.935 1.00 91.50 81 VAL A O 1
ATOM 625 N N . THR A 1 82 ? -3.147 10.201 -12.537 1.00 90.62 82 THR A N 1
ATOM 626 C CA . THR A 1 82 ? -4.302 9.287 -12.665 1.00 90.62 82 THR A CA 1
ATOM 627 C C . THR A 1 82 ? -4.340 8.540 -13.997 1.00 90.62 82 THR A C 1
ATOM 629 O O . THR A 1 82 ? -5.087 7.580 -14.143 1.00 90.62 82 THR A O 1
ATOM 632 N N . GLU A 1 83 ? -3.568 8.987 -14.984 1.00 90.50 83 GLU A N 1
ATOM 633 C CA . GLU A 1 83 ? -3.381 8.294 -16.258 1.00 90.50 83 GLU A CA 1
ATOM 634 C C . GLU A 1 83 ? -2.233 7.280 -16.121 1.00 90.50 83 GLU A C 1
ATOM 636 O O . GLU A 1 83 ? -1.125 7.669 -15.737 1.00 90.50 83 GLU A O 1
ATOM 641 N N . PRO A 1 84 ? -2.476 5.984 -16.390 1.00 93.19 84 PRO A N 1
ATOM 642 C CA . PRO A 1 84 ? -1.445 4.968 -16.258 1.00 93.19 84 PRO A CA 1
ATOM 643 C C . PRO A 1 84 ? -0.443 5.034 -17.415 1.00 93.19 84 PRO A C 1
ATOM 645 O O . PRO A 1 84 ? -0.804 5.287 -18.564 1.00 93.19 84 PRO A O 1
ATOM 648 N N . VAL A 1 85 ? 0.812 4.718 -17.109 1.00 93.25 85 VAL A N 1
ATOM 649 C CA . VAL A 1 85 ? 1.879 4.462 -18.086 1.00 93.25 85 VAL A CA 1
ATOM 650 C C . VAL A 1 85 ? 2.211 2.970 -18.106 1.00 93.25 85 VAL A C 1
ATOM 652 O O . VAL A 1 85 ? 1.800 2.221 -17.218 1.00 93.25 85 VAL A O 1
ATOM 655 N N . THR A 1 86 ? 2.953 2.515 -19.112 1.00 94.31 86 THR A N 1
ATOM 656 C CA . THR A 1 86 ? 3.420 1.124 -19.177 1.00 94.31 86 THR A CA 1
ATOM 657 C C . THR A 1 86 ? 4.724 0.983 -18.397 1.00 94.31 86 THR A C 1
ATOM 659 O O . THR A 1 86 ? 5.742 1.558 -18.787 1.00 94.31 86 THR A O 1
ATOM 662 N N . CYS A 1 87 ? 4.687 0.225 -17.302 1.00 95.31 87 CYS A N 1
ATOM 663 C CA . CYS A 1 87 ? 5.877 -0.199 -16.573 1.00 95.31 87 CYS A CA 1
ATOM 664 C C . CYS A 1 87 ? 6.343 -1.565 -17.067 1.00 95.31 87 CYS A C 1
ATOM 666 O O . CYS A 1 87 ? 5.519 -2.440 -17.324 1.00 95.31 87 CYS A O 1
ATOM 668 N N . VAL A 1 88 ? 7.659 -1.752 -17.120 1.00 96.00 88 VAL A N 1
ATOM 669 C CA . VAL A 1 88 ? 8.318 -3.022 -17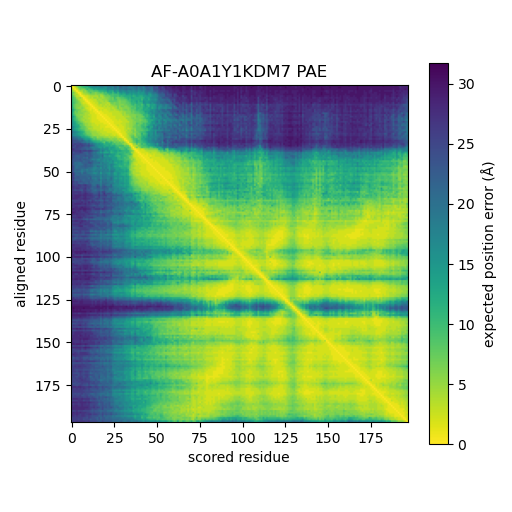.423 1.00 96.00 88 VAL A CA 1
ATOM 670 C C . VAL A 1 88 ? 9.219 -3.400 -16.258 1.00 96.00 88 VAL A C 1
ATOM 672 O O . VAL A 1 88 ? 10.091 -2.621 -15.874 1.00 96.00 88 VAL A O 1
ATOM 675 N N . THR A 1 89 ? 9.040 -4.585 -15.684 1.00 97.00 89 THR A N 1
ATOM 676 C CA . THR A 1 89 ? 9.916 -5.059 -14.603 1.00 97.00 89 THR A CA 1
ATOM 677 C C . THR A 1 89 ? 11.323 -5.304 -15.122 1.00 97.00 89 THR A C 1
ATOM 679 O O . THR A 1 89 ? 11.530 -6.111 -16.026 1.00 97.00 89 THR A O 1
ATOM 682 N N . THR A 1 90 ? 12.301 -4.613 -14.539 1.00 96.19 90 THR A N 1
ATOM 683 C CA . THR A 1 90 ? 13.710 -4.725 -14.925 1.00 96.19 90 THR A CA 1
ATOM 684 C C . THR A 1 90 ? 14.439 -5.783 -14.117 1.00 96.19 90 THR A C 1
ATOM 686 O O . THR A 1 90 ? 15.258 -6.498 -14.681 1.00 96.19 90 THR A O 1
ATOM 689 N N . ARG A 1 91 ? 14.158 -5.876 -12.813 1.00 96.12 91 ARG A N 1
ATOM 690 C CA . ARG A 1 91 ? 14.726 -6.890 -11.913 1.00 96.12 91 ARG A CA 1
ATOM 691 C C . ARG A 1 91 ? 13.918 -7.025 -10.629 1.00 96.12 91 ARG A C 1
ATOM 693 O O . ARG A 1 91 ? 13.200 -6.103 -10.223 1.00 96.12 91 ARG A O 1
ATOM 700 N N . ARG A 1 92 ? 14.121 -8.150 -9.951 1.00 95.56 92 ARG A N 1
ATOM 701 C CA . ARG A 1 92 ? 13.584 -8.434 -8.622 1.00 95.56 92 ARG A CA 1
ATOM 702 C C . ARG A 1 92 ? 14.685 -8.957 -7.712 1.00 95.56 92 ARG A C 1
ATOM 704 O O . ARG A 1 92 ? 15.295 -9.976 -8.015 1.00 95.56 92 ARG A O 1
ATOM 711 N N . ASP A 1 93 ? 14.838 -8.319 -6.559 1.00 95.06 93 ASP A N 1
ATOM 712 C CA . ASP A 1 93 ? 15.756 -8.760 -5.514 1.00 95.06 93 ASP A CA 1
ATOM 713 C C . ASP A 1 93 ? 14.966 -9.230 -4.284 1.00 95.06 93 ASP A C 1
ATOM 715 O O . ASP A 1 93 ? 14.034 -8.563 -3.826 1.00 95.06 93 ASP A O 1
ATOM 719 N N . GLU A 1 94 ? 15.346 -10.378 -3.728 1.00 93.75 94 GLU A N 1
ATOM 720 C CA . GLU A 1 94 ? 14.868 -10.861 -2.430 1.00 93.75 94 GLU A CA 1
ATOM 721 C C . GLU A 1 94 ? 15.982 -10.671 -1.399 1.00 93.75 94 GLU A C 1
ATOM 723 O O . GLU A 1 94 ? 17.061 -11.255 -1.510 1.00 93.75 94 GLU A O 1
ATOM 728 N N . LEU A 1 95 ? 15.732 -9.838 -0.392 1.00 93.69 95 LEU A N 1
ATOM 729 C CA . LEU A 1 95 ? 16.711 -9.502 0.634 1.00 93.69 95 LEU A CA 1
ATOM 730 C C . LEU A 1 95 ? 16.253 -10.007 1.999 1.00 93.69 95 LEU A C 1
ATOM 732 O O . LEU A 1 95 ? 15.062 -10.051 2.314 1.00 93.69 95 LEU A O 1
ATOM 736 N N . ILE A 1 96 ? 17.235 -10.359 2.828 1.00 91.94 96 ILE A N 1
ATOM 737 C CA . ILE A 1 96 ? 17.028 -10.820 4.198 1.00 91.94 96 ILE A CA 1
ATOM 738 C C . ILE A 1 96 ? 17.886 -9.973 5.142 1.00 91.94 96 ILE A C 1
ATOM 740 O O . ILE A 1 96 ? 19.043 -9.648 4.852 1.00 91.94 96 ILE A O 1
ATOM 744 N N . GLY A 1 97 ? 17.316 -9.643 6.296 1.00 89.19 97 GLY A N 1
ATOM 745 C CA . GLY A 1 97 ? 17.957 -8.908 7.376 1.00 89.19 97 GLY A CA 1
ATOM 746 C C . GLY A 1 97 ? 17.444 -7.477 7.515 1.00 89.19 97 GLY A C 1
ATOM 747 O O . GLY A 1 97 ? 17.224 -6.766 6.538 1.00 89.19 97 GLY A O 1
ATOM 748 N N . LEU A 1 98 ? 17.321 -7.035 8.768 1.00 85.00 98 LEU A N 1
ATOM 749 C CA . LEU A 1 98 ? 16.747 -5.735 9.121 1.00 85.00 98 LEU A CA 1
ATOM 750 C C . LEU A 1 98 ? 17.517 -4.546 8.513 1.00 85.00 98 LEU A C 1
ATOM 752 O O . LEU A 1 98 ? 16.916 -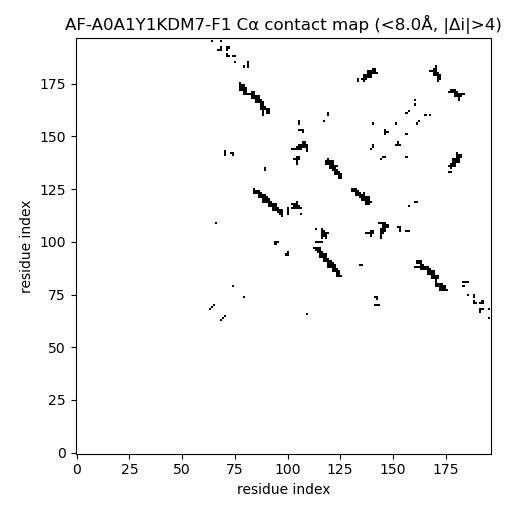3.542 8.155 1.00 85.00 98 LEU A O 1
ATOM 756 N N . ALA A 1 99 ? 18.842 -4.662 8.366 1.00 86.19 99 ALA A N 1
ATOM 757 C CA . ALA A 1 99 ? 19.683 -3.595 7.815 1.00 86.19 99 ALA A CA 1
ATOM 758 C C . ALA A 1 99 ? 19.575 -3.444 6.286 1.00 86.19 99 ALA A C 1
ATOM 760 O O . ALA A 1 99 ? 19.846 -2.366 5.763 1.00 86.19 99 ALA A O 1
ATOM 761 N N . ASN A 1 100 ? 19.180 -4.506 5.575 1.00 88.94 100 ASN A N 1
ATOM 762 C CA . ASN A 1 100 ? 19.068 -4.503 4.114 1.00 88.94 100 ASN A CA 1
ATOM 763 C C . ASN A 1 100 ? 17.646 -4.157 3.640 1.00 88.94 100 ASN A C 1
ATOM 765 O O . ASN A 1 100 ? 17.468 -3.738 2.500 1.00 88.94 100 ASN A O 1
ATOM 769 N N . CYS A 1 101 ? 16.651 -4.295 4.521 1.00 91.38 101 CYS A N 1
ATOM 770 C CA . CYS A 1 101 ? 15.240 -4.041 4.240 1.00 91.38 101 CYS A CA 1
ATOM 771 C C . CYS A 1 101 ? 14.796 -2.646 4.694 1.00 91.38 101 CYS A C 1
ATOM 773 O O . CYS A 1 101 ? 13.966 -2.506 5.591 1.00 91.38 101 CYS A O 1
ATOM 775 N N . SER A 1 102 ? 15.344 -1.599 4.071 1.00 89.56 102 SER A N 1
ATOM 776 C CA . SER A 1 102 ? 14.885 -0.221 4.313 1.00 89.56 102 SER A CA 1
ATOM 777 C C . SER A 1 102 ? 13.513 0.069 3.693 1.00 89.56 102 SER A C 1
ATOM 779 O O . SER A 1 102 ? 12.790 0.934 4.183 1.00 89.56 102 SER A O 1
ATOM 781 N N . TRP A 1 103 ? 13.136 -0.665 2.645 1.00 91.56 103 TRP A N 1
ATOM 782 C CA . TRP A 1 103 ? 11.825 -0.616 2.003 1.00 91.56 103 TRP A CA 1
ATOM 783 C C . TRP A 1 103 ? 11.441 -2.006 1.479 1.00 91.56 103 TRP A C 1
ATOM 785 O O . TRP A 1 103 ? 12.223 -2.951 1.538 1.00 91.56 103 TRP A O 1
ATOM 795 N N . SER A 1 104 ? 10.207 -2.157 1.004 1.00 94.44 104 SER A N 1
ATOM 796 C CA . SER A 1 104 ? 9.786 -3.348 0.270 1.00 94.44 104 SER A CA 1
ATOM 797 C C . SER A 1 104 ? 8.626 -3.015 -0.657 1.00 94.44 104 SER A C 1
ATOM 799 O O . SER A 1 104 ? 7.759 -2.220 -0.302 1.00 94.44 104 SER A O 1
ATOM 801 N N . SER A 1 105 ? 8.590 -3.651 -1.827 1.00 95.38 105 SER A N 1
ATOM 802 C CA . SER A 1 105 ? 7.491 -3.538 -2.785 1.00 95.38 105 SER A CA 1
ATOM 803 C C . SER A 1 105 ? 6.154 -4.008 -2.216 1.00 95.38 105 SER A C 1
ATOM 805 O O . SER A 1 105 ? 5.126 -3.374 -2.457 1.00 95.38 105 SER A O 1
ATOM 807 N N . CYS A 1 106 ? 6.169 -5.092 -1.438 1.00 94.56 106 CYS A N 1
ATOM 808 C CA . CYS A 1 106 ? 5.017 -5.559 -0.680 1.00 94.56 106 CYS A CA 1
ATOM 809 C C . CYS A 1 106 ? 5.469 -6.267 0.595 1.00 94.56 106 CYS A C 1
ATOM 811 O O . CYS A 1 106 ? 6.279 -7.193 0.556 1.00 94.56 106 CYS A O 1
ATOM 813 N N . ARG A 1 107 ? 4.888 -5.857 1.718 1.00 92.50 107 ARG A N 1
ATOM 814 C CA . ARG A 1 107 ? 5.139 -6.383 3.054 1.00 92.50 107 ARG A CA 1
ATOM 815 C C . ARG A 1 107 ? 3.821 -6.601 3.788 1.00 92.50 107 ARG A C 1
ATOM 817 O O . ARG A 1 107 ? 2.975 -5.715 3.813 1.00 92.50 107 ARG A O 1
ATOM 824 N N . GLU A 1 108 ? 3.654 -7.742 4.444 1.00 90.50 108 GLU A N 1
ATOM 825 C CA . GLU A 1 108 ? 2.437 -8.019 5.212 1.00 90.50 108 GLU A CA 1
ATOM 826 C C . GLU A 1 108 ? 2.416 -7.227 6.531 1.00 90.50 108 GLU A C 1
ATOM 828 O O . GLU A 1 108 ? 3.225 -7.450 7.439 1.00 90.50 108 GLU A O 1
ATOM 833 N N . GLY A 1 109 ? 1.479 -6.280 6.629 1.00 86.94 109 GLY A N 1
ATOM 834 C CA . GLY A 1 109 ? 1.339 -5.372 7.768 1.00 86.94 109 GLY A CA 1
ATOM 835 C C . GLY A 1 109 ? 2.331 -4.201 7.778 1.00 86.94 109 GLY A C 1
ATOM 836 O O . GLY A 1 109 ? 3.522 -4.364 7.526 1.00 86.94 109 GLY A O 1
ATOM 837 N N . CYS A 1 110 ? 1.846 -3.005 8.127 1.00 85.38 110 CYS A N 1
ATOM 838 C CA . CYS A 1 110 ? 2.687 -1.803 8.224 1.00 85.38 110 CYS A CA 1
ATOM 839 C C . CYS A 1 110 ? 3.443 -1.663 9.550 1.00 85.38 110 CYS A C 1
ATOM 841 O O . CYS A 1 110 ? 4.413 -0.916 9.612 1.00 85.38 110 CYS A O 1
ATOM 843 N N . THR A 1 111 ? 3.005 -2.341 10.612 1.00 82.25 111 THR A N 1
ATOM 844 C CA . THR A 1 111 ? 3.594 -2.220 11.960 1.00 82.25 111 THR A CA 1
ATOM 845 C C . THR A 1 111 ? 4.466 -3.407 12.349 1.00 82.25 111 THR A C 1
ATOM 847 O O . THR A 1 111 ? 4.979 -3.446 13.462 1.00 82.25 111 THR A O 1
ATOM 850 N N . SER A 1 112 ? 4.582 -4.417 11.486 1.00 78.50 112 SER A N 1
ATOM 851 C CA . SER A 1 112 ? 5.497 -5.534 11.711 1.00 78.50 112 SER A CA 1
ATOM 852 C C . SER A 1 112 ? 6.951 -5.051 11.530 1.00 78.50 112 SER A C 1
ATOM 854 O O . SER A 1 112 ? 7.186 -3.982 10.969 1.00 78.50 112 SER A O 1
ATOM 856 N N . ASP A 1 113 ? 7.957 -5.856 11.884 1.00 76.69 113 ASP A N 1
ATOM 857 C CA . ASP A 1 113 ? 9.360 -5.654 11.466 1.00 76.69 113 ASP A CA 1
ATOM 858 C C . ASP A 1 113 ? 9.686 -6.566 10.277 1.00 76.69 113 ASP A C 1
ATOM 860 O O . ASP A 1 113 ? 9.274 -7.726 10.254 1.00 76.69 113 ASP A O 1
ATOM 864 N N . ALA A 1 114 ? 10.307 -6.018 9.226 1.00 79.25 114 ALA A N 1
ATOM 865 C CA . ALA A 1 114 ? 10.549 -6.751 7.983 1.00 79.25 114 ALA A CA 1
ATOM 866 C C . ALA A 1 114 ? 11.955 -7.345 8.013 1.00 79.25 114 ALA A C 1
ATOM 868 O O . ALA A 1 114 ? 12.945 -6.645 7.818 1.00 79.25 114 ALA A O 1
ATOM 869 N N . TYR A 1 115 ? 12.036 -8.651 8.254 1.00 87.31 115 TYR A N 1
ATOM 870 C CA . TYR A 1 115 ? 13.286 -9.404 8.137 1.00 87.31 115 TYR A CA 1
ATOM 871 C C . TYR A 1 115 ? 13.509 -9.973 6.737 1.00 87.31 115 TYR A C 1
ATOM 873 O O . TYR A 1 115 ? 14.621 -10.392 6.436 1.00 87.31 115 TYR A O 1
ATOM 881 N N . GLN A 1 116 ? 12.469 -10.015 5.908 1.00 90.06 116 GLN A N 1
ATOM 882 C CA . GLN A 1 116 ? 12.514 -10.450 4.517 1.00 90.06 116 GLN A CA 1
ATOM 883 C C . GLN A 1 116 ? 11.751 -9.414 3.695 1.00 90.06 116 GLN A C 1
ATOM 885 O O . GLN A 1 116 ? 10.629 -9.053 4.058 1.00 90.06 116 GLN A O 1
ATOM 890 N N . CYS A 1 117 ? 12.359 -8.912 2.627 1.00 93.69 117 CYS A N 1
ATOM 891 C CA . CYS A 1 117 ? 11.762 -7.904 1.764 1.00 93.69 117 CYS A CA 1
ATOM 892 C C . CYS A 1 117 ? 12.013 -8.241 0.297 1.00 93.69 117 CYS A C 1
ATOM 894 O O . CYS A 1 117 ? 13.074 -8.735 -0.080 1.00 93.69 117 CYS A O 1
ATOM 896 N N . THR A 1 118 ? 11.011 -7.964 -0.532 1.00 95.00 118 THR A N 1
ATOM 897 C CA . THR A 1 118 ? 11.146 -8.025 -1.989 1.00 95.00 118 THR A CA 1
ATOM 898 C C . THR A 1 118 ? 11.283 -6.610 -2.530 1.00 95.00 118 THR A C 1
ATOM 900 O O . THR A 1 118 ? 10.476 -5.743 -2.178 1.00 95.00 118 THR A O 1
ATOM 903 N N . HIS A 1 119 ? 12.284 -6.385 -3.374 1.00 95.75 119 HIS A N 1
ATOM 904 C CA . HIS A 1 119 ? 12.477 -5.164 -4.145 1.00 95.75 119 HIS A CA 1
ATOM 905 C C . HIS A 1 119 ? 12.173 -5.459 -5.609 1.00 95.75 119 HIS A C 1
ATOM 907 O O . HIS A 1 119 ? 12.847 -6.272 -6.234 1.00 95.75 119 HIS A O 1
ATOM 913 N N . ILE A 1 120 ? 11.160 -4.801 -6.157 1.00 97.00 120 ILE A N 1
ATOM 914 C CA . ILE A 1 120 ? 10.808 -4.884 -7.572 1.00 97.00 120 ILE A CA 1
ATOM 915 C C . ILE A 1 120 ? 11.165 -3.546 -8.204 1.00 97.00 120 ILE A C 1
ATOM 917 O O . ILE A 1 120 ? 10.652 -2.497 -7.800 1.00 97.00 120 ILE A O 1
ATOM 921 N N . TYR A 1 121 ? 12.057 -3.601 -9.184 1.00 96.81 121 TYR A N 1
ATOM 922 C CA . TYR A 1 121 ? 12.466 -2.449 -9.967 1.00 96.81 121 TYR A CA 1
ATOM 923 C C . TYR A 1 121 ? 11.806 -2.508 -11.332 1.00 96.81 121 TYR A C 1
ATOM 925 O O . TYR A 1 121 ? 11.719 -3.567 -11.955 1.00 96.81 121 TYR A O 1
ATOM 933 N N . VAL A 1 122 ? 11.347 -1.356 -11.794 1.00 96.88 122 VAL A N 1
ATOM 934 C CA . VAL A 1 122 ? 10.653 -1.218 -13.066 1.00 96.88 122 VAL A CA 1
ATOM 935 C C . VAL A 1 122 ? 11.196 -0.025 -13.831 1.00 96.88 122 VAL A C 1
ATOM 937 O O . VAL A 1 122 ? 11.692 0.943 -13.245 1.00 96.88 122 VAL A O 1
ATOM 940 N N . SER A 1 123 ? 11.077 -0.095 -15.148 1.00 95.38 123 SER A N 1
ATOM 941 C CA . SER A 1 123 ? 11.296 1.030 -16.035 1.00 95.38 123 SER A CA 1
ATOM 942 C C . SER A 1 123 ? 9.992 1.458 -16.682 1.00 95.38 123 SER A C 1
ATOM 944 O O . SER A 1 123 ? 9.110 0.643 -16.941 1.00 95.38 123 SER A O 1
ATOM 946 N N . TYR A 1 124 ? 9.844 2.755 -16.918 1.00 93.75 124 TYR A N 1
ATOM 947 C CA . TYR A 1 124 ? 8.700 3.291 -17.644 1.00 93.75 124 TYR A CA 1
ATOM 948 C C . TYR A 1 124 ? 9.118 4.501 -18.470 1.00 93.75 124 TYR A C 1
ATOM 950 O O . TYR A 1 124 ? 10.137 5.151 -18.206 1.00 93.75 124 TYR A O 1
ATOM 958 N N . ASN A 1 125 ? 8.306 4.801 -19.478 1.00 89.75 125 ASN A N 1
ATOM 959 C CA . ASN A 1 125 ? 8.446 5.995 -20.289 1.00 89.75 125 ASN A CA 1
ATOM 960 C C . ASN A 1 125 ? 7.159 6.814 -20.203 1.00 89.75 125 ASN A C 1
ATOM 962 O O . ASN A 1 125 ? 6.076 6.303 -20.479 1.00 89.75 125 ASN A O 1
ATOM 966 N N . ASP A 1 126 ? 7.290 8.083 -19.831 1.00 84.44 126 ASP A N 1
ATOM 967 C CA . ASP A 1 126 ? 6.183 9.029 -19.809 1.00 84.44 126 ASP A CA 1
ATOM 968 C C . ASP A 1 126 ? 6.303 9.984 -21.001 1.00 84.44 126 ASP A C 1
ATOM 970 O O . ASP A 1 126 ? 7.138 10.890 -21.029 1.00 84.44 126 ASP A O 1
ATOM 974 N N . SER A 1 127 ? 5.443 9.791 -22.001 1.00 76.38 127 SER A N 1
ATOM 975 C CA . SER A 1 127 ? 5.389 10.653 -23.183 1.00 76.38 127 SER A CA 1
ATOM 976 C C . SER A 1 127 ? 4.877 12.065 -22.882 1.00 76.38 127 SER A C 1
ATOM 978 O O . SER A 1 127 ? 5.067 12.960 -23.705 1.00 76.38 127 SER A O 1
ATOM 980 N N . SER A 1 128 ? 4.212 12.275 -21.739 1.00 72.81 128 SER A N 1
ATOM 981 C CA . SER A 1 128 ? 3.604 13.559 -21.371 1.00 72.81 128 SER A CA 1
ATOM 982 C C . SER A 1 128 ? 4.600 14.544 -20.750 1.00 72.81 128 SER A C 1
ATOM 984 O O . SER A 1 128 ? 4.420 15.759 -20.866 1.00 72.81 128 SER A O 1
ATOM 986 N N . SER A 1 129 ? 5.682 14.052 -20.139 1.00 64.50 129 SER A N 1
ATOM 987 C CA . SER A 1 129 ? 6.695 14.891 -19.503 1.00 64.50 129 SER A CA 1
ATOM 988 C C . SER A 1 129 ? 8.098 14.589 -20.025 1.00 64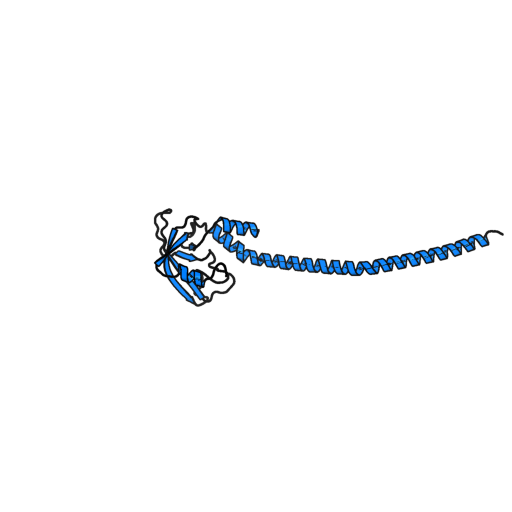.50 129 SER A C 1
ATOM 990 O O . SER A 1 129 ? 8.848 13.899 -19.361 1.00 64.50 129 SER A O 1
ATOM 992 N N . ALA A 1 130 ? 8.435 15.153 -21.200 1.00 61.72 130 ALA A N 1
ATOM 993 C CA . ALA A 1 130 ? 9.734 15.088 -21.898 1.00 61.72 130 ALA A CA 1
ATOM 994 C C . ALA A 1 130 ? 10.411 13.703 -21.825 1.00 61.72 130 ALA A C 1
ATOM 996 O O . ALA A 1 130 ? 10.957 13.406 -20.773 1.00 61.72 130 ALA A O 1
ATOM 997 N N . PRO A 1 131 ? 10.455 12.902 -22.910 1.00 62.03 131 PRO A N 1
ATOM 998 C CA . PRO A 1 131 ? 10.755 11.463 -22.881 1.00 62.03 131 PRO A CA 1
ATOM 999 C C . PRO A 1 131 ? 12.047 11.151 -22.116 1.00 62.03 131 PRO A C 1
ATOM 1001 O O . PRO A 1 131 ? 13.140 11.110 -22.673 1.00 62.03 131 PRO A O 1
ATOM 1004 N N . ASN A 1 132 ? 11.897 10.962 -20.812 1.00 68.62 132 ASN A N 1
ATOM 1005 C CA . ASN A 1 132 ? 12.953 10.706 -19.858 1.00 68.62 132 ASN A CA 1
ATOM 1006 C C . ASN A 1 132 ? 12.626 9.328 -19.323 1.00 68.62 132 ASN A C 1
ATOM 1008 O O . ASN A 1 132 ? 11.839 9.167 -18.387 1.00 68.62 132 ASN A O 1
ATOM 1012 N N . GLN A 1 133 ? 13.189 8.332 -19.999 1.00 75.25 133 GLN A N 1
ATOM 1013 C CA . GLN A 1 133 ? 13.086 6.951 -19.580 1.00 75.25 133 GLN A CA 1
ATOM 1014 C C . GLN A 1 133 ? 13.631 6.838 -18.155 1.00 75.25 133 GLN A C 1
ATOM 1016 O O . GLN A 1 133 ? 14.759 7.243 -17.868 1.00 75.25 133 GLN A O 1
ATOM 1021 N N . THR A 1 134 ? 12.796 6.351 -17.241 1.00 82.19 134 THR A N 1
ATOM 1022 C CA . THR A 1 134 ? 13.224 6.087 -15.869 1.00 82.19 134 THR A CA 1
ATOM 1023 C C . THR A 1 134 ? 13.559 4.610 -15.785 1.00 82.19 134 THR A C 1
ATOM 1025 O O . THR A 1 134 ? 12.654 3.793 -15.862 1.00 82.19 134 THR A O 1
ATOM 1028 N N . ASP A 1 135 ? 14.839 4.261 -15.638 1.00 78.19 135 ASP A N 1
ATOM 1029 C CA . ASP A 1 135 ? 15.289 2.859 -15.718 1.00 78.19 135 ASP A CA 1
ATOM 1030 C C . ASP A 1 135 ? 15.242 2.095 -14.384 1.00 78.19 135 ASP A C 1
ATOM 1032 O O . ASP A 1 135 ? 15.415 0.878 -14.352 1.00 78.19 135 ASP A O 1
ATOM 1036 N N . ASN A 1 136 ? 15.037 2.792 -13.261 1.00 86.94 136 ASN A N 1
ATOM 1037 C CA . ASN A 1 136 ? 15.159 2.215 -11.917 1.00 86.94 136 ASN A CA 1
ATOM 1038 C C . ASN A 1 136 ? 14.114 2.768 -10.939 1.00 86.94 136 ASN A C 1
ATOM 1040 O O . ASN A 1 136 ? 14.455 3.176 -9.827 1.00 86.94 136 ASN A O 1
ATOM 1044 N N . ALA A 1 137 ? 12.849 2.816 -11.349 1.00 94.56 137 ALA A N 1
ATOM 1045 C CA . ALA A 1 137 ? 11.774 3.137 -10.421 1.00 94.56 137 ALA A CA 1
ATOM 1046 C C . ALA A 1 137 ? 11.470 1.934 -9.516 1.00 94.56 137 ALA A C 1
ATOM 1048 O O . ALA A 1 137 ? 11.574 0.783 -9.937 1.00 94.56 137 ALA A O 1
ATOM 1049 N N . ILE A 1 138 ? 11.098 2.199 -8.267 1.00 95.69 138 ILE A N 1
ATOM 1050 C CA . ILE A 1 138 ? 10.639 1.186 -7.324 1.00 95.69 138 ILE A CA 1
ATOM 1051 C C . ILE A 1 138 ? 9.134 0.998 -7.482 1.00 95.69 138 ILE A C 1
ATOM 1053 O O . ILE A 1 138 ? 8.361 1.960 -7.447 1.00 95.69 138 ILE A O 1
ATOM 1057 N N . LEU A 1 139 ? 8.720 -0.254 -7.647 1.00 96.94 139 LEU A N 1
ATOM 1058 C CA . LEU A 1 139 ? 7.314 -0.620 -7.651 1.00 96.94 139 LEU A CA 1
ATOM 1059 C C . LEU A 1 139 ? 6.858 -0.885 -6.223 1.00 96.94 139 LEU A C 1
ATOM 1061 O O . LEU A 1 139 ? 7.445 -1.723 -5.537 1.00 96.94 139 LEU A O 1
ATOM 1065 N N . LEU A 1 140 ? 5.789 -0.223 -5.795 1.00 95.88 140 LEU A N 1
ATOM 1066 C CA . LEU A 1 140 ? 5.169 -0.460 -4.497 1.00 95.88 140 LEU A CA 1
ATOM 1067 C C . LEU A 1 140 ? 3.686 -0.804 -4.657 1.00 95.88 140 LEU A C 1
ATOM 1069 O O . LEU A 1 140 ? 2.994 -0.274 -5.525 1.00 95.88 140 LEU A O 1
ATOM 1073 N N . VAL A 1 141 ? 3.170 -1.655 -3.771 1.00 94.19 141 VAL A N 1
ATOM 1074 C CA . VAL A 1 141 ? 1.730 -1.949 -3.710 1.00 94.19 141 VAL A CA 1
ATOM 1075 C C . VAL A 1 141 ? 0.900 -0.743 -3.240 1.00 94.19 141 VAL A C 1
ATOM 1077 O O . VAL A 1 141 ? -0.256 -0.588 -3.616 1.00 94.19 141 VAL A O 1
ATOM 1080 N N . ASN A 1 142 ? 1.504 0.126 -2.425 1.00 91.56 142 ASN A N 1
ATOM 1081 C CA . ASN A 1 142 ? 1.039 1.463 -2.042 1.00 91.56 142 ASN A CA 1
ATOM 1082 C C . ASN A 1 142 ? 2.249 2.296 -1.586 1.00 91.56 142 ASN A C 1
ATOM 1084 O O . ASN A 1 142 ? 3.345 1.759 -1.461 1.00 91.56 142 ASN A O 1
ATOM 1088 N N . ILE A 1 143 ? 2.071 3.581 -1.266 1.00 90.50 143 ILE A N 1
ATOM 1089 C CA . ILE A 1 143 ? 3.188 4.465 -0.875 1.00 90.50 143 ILE A CA 1
ATOM 1090 C C . ILE A 1 143 ? 4.006 3.968 0.336 1.00 90.50 143 ILE A C 1
ATOM 1092 O O . ILE A 1 143 ? 5.157 4.362 0.502 1.00 90.50 143 ILE A O 1
ATOM 1096 N N . LYS A 1 144 ? 3.435 3.103 1.187 1.00 90.00 144 LYS A N 1
ATOM 1097 C CA . LYS A 1 144 ? 4.118 2.495 2.344 1.00 90.00 144 LYS A CA 1
ATOM 1098 C C . LYS A 1 144 ? 4.653 1.083 2.064 1.00 90.00 144 LYS A C 1
ATOM 1100 O O . LYS A 1 144 ? 5.364 0.538 2.902 1.00 90.00 144 LYS A O 1
ATOM 1105 N N . GLY A 1 145 ? 4.305 0.477 0.929 1.00 91.88 145 GLY A N 1
ATOM 1106 C CA . GLY A 1 145 ? 4.672 -0.894 0.577 1.00 91.88 145 GLY A CA 1
ATOM 1107 C C . GLY A 1 145 ? 3.969 -1.982 1.398 1.00 91.88 145 GLY A C 1
ATOM 1108 O O . GLY A 1 145 ? 4.465 -3.103 1.441 1.00 91.88 145 GLY A O 1
ATOM 1109 N N . CYS A 1 146 ? 2.841 -1.704 2.065 1.00 91.00 146 CYS A N 1
ATOM 1110 C CA . CYS A 1 146 ? 2.181 -2.696 2.931 1.00 91.00 146 CYS A CA 1
ATOM 1111 C C . CYS A 1 146 ? 0.966 -3.372 2.277 1.00 91.00 146 CYS A C 1
ATOM 1113 O O . CYS A 1 146 ? 0.097 -2.689 1.742 1.00 91.00 146 CYS A O 1
ATOM 1115 N N . GLY A 1 147 ? 0.826 -4.687 2.426 1.00 89.88 147 GLY A N 1
ATOM 1116 C CA . GLY A 1 147 ? -0.350 -5.467 2.040 1.00 89.88 147 GLY A CA 1
ATOM 1117 C C . GLY A 1 147 ? -1.112 -6.039 3.240 1.00 89.88 147 GLY A C 1
ATOM 1118 O O . GLY A 1 147 ? -0.515 -6.349 4.274 1.00 89.88 147 GLY A O 1
ATOM 1119 N N . TYR A 1 148 ? -2.431 -6.199 3.085 1.00 88.31 148 TYR A N 1
ATOM 1120 C CA . TYR A 1 148 ? -3.311 -6.860 4.054 1.00 88.31 148 TYR A CA 1
ATOM 1121 C C . TYR A 1 148 ? -4.243 -7.870 3.356 1.00 88.31 148 TYR A C 1
ATOM 1123 O O . TYR A 1 148 ? -5.049 -7.477 2.499 1.00 88.31 148 TYR A O 1
ATOM 1131 N N . PRO A 1 149 ? -4.194 -9.160 3.734 1.00 89.00 149 PRO A N 1
ATOM 1132 C CA . PRO A 1 149 ? -5.141 -10.162 3.255 1.00 89.00 149 PRO A CA 1
ATOM 1133 C C . PRO A 1 149 ? -6.588 -9.846 3.686 1.00 89.00 149 PRO A C 1
ATOM 1135 O O . PRO A 1 149 ? -6.795 -9.299 4.771 1.00 89.00 149 PRO A O 1
ATOM 1138 N N . PRO A 1 150 ? -7.612 -10.196 2.882 1.00 88.06 150 PRO A N 1
ATOM 1139 C CA . PRO A 1 150 ? -7.540 -10.907 1.600 1.00 88.06 150 PRO A CA 1
ATOM 1140 C C . PRO A 1 150 ? -7.343 -9.986 0.383 1.00 88.06 150 PRO A C 1
ATOM 1142 O O . PRO A 1 150 ? -7.231 -10.481 -0.732 1.00 88.06 150 PRO A O 1
ATOM 1145 N N . ARG A 1 151 ? -7.339 -8.657 0.572 1.00 84.50 151 ARG A N 1
ATOM 1146 C CA . ARG A 1 151 ? -7.289 -7.684 -0.534 1.00 84.50 151 ARG A CA 1
ATOM 1147 C C . ARG A 1 151 ? -5.938 -7.678 -1.239 1.00 84.50 151 ARG A C 1
ATOM 1149 O O . ARG A 1 151 ? -5.886 -7.607 -2.459 1.00 84.50 151 ARG A O 1
ATOM 1156 N N . VAL A 1 152 ? -4.859 -7.747 -0.464 1.00 88.94 152 VAL A N 1
ATOM 1157 C CA . VAL A 1 152 ? -3.488 -7.747 -0.970 1.00 88.94 152 VAL A CA 1
ATOM 1158 C C . VAL A 1 152 ? -2.734 -8.901 -0.326 1.00 88.94 152 VAL A C 1
ATOM 1160 O O . VAL A 1 152 ? -2.514 -8.905 0.884 1.00 88.94 152 VAL A O 1
ATOM 1163 N N . LEU A 1 153 ? -2.332 -9.866 -1.149 1.00 93.44 153 LEU A N 1
ATOM 1164 C CA . LEU A 1 153 ? -1.428 -10.952 -0.779 1.00 93.44 153 LEU A CA 1
ATOM 1165 C C . LEU A 1 153 ? -0.069 -10.675 -1.416 1.00 93.44 153 LEU A C 1
ATOM 1167 O O . LEU A 1 153 ? 0.030 -10.604 -2.642 1.00 93.44 153 LEU A O 1
ATOM 1171 N N . CYS A 1 154 ? 0.975 -10.522 -0.601 1.00 93.50 154 CYS A N 1
ATOM 1172 C CA . CYS A 1 154 ? 2.292 -10.151 -1.119 1.00 93.50 154 CYS A CA 1
ATOM 1173 C C . CYS A 1 154 ? 2.931 -11.245 -1.976 1.00 93.50 154 CYS A C 1
ATOM 1175 O O . CYS A 1 154 ? 3.665 -10.919 -2.908 1.00 93.50 154 CYS A O 1
ATOM 1177 N N . ALA A 1 155 ? 2.595 -12.515 -1.733 1.00 92.94 155 ALA A N 1
ATOM 1178 C CA . ALA A 1 155 ? 2.975 -13.619 -2.611 1.00 92.94 155 ALA A CA 1
ATOM 1179 C C . ALA A 1 155 ? 2.434 -13.407 -4.037 1.00 92.94 155 ALA A C 1
ATOM 1181 O O . ALA A 1 155 ? 3.214 -13.322 -4.982 1.00 92.94 155 ALA A O 1
ATOM 1182 N N . ASN A 1 156 ? 1.121 -13.194 -4.173 1.00 95.19 156 ASN A N 1
ATOM 1183 C CA . ASN A 1 156 ? 0.477 -12.978 -5.471 1.00 95.19 156 ASN A CA 1
ATOM 1184 C C . ASN A 1 156 ? 0.975 -11.701 -6.155 1.00 95.19 156 ASN A C 1
ATOM 1186 O O . ASN A 1 156 ? 1.176 -11.688 -7.362 1.00 95.19 156 ASN A O 1
ATOM 1190 N N . PHE A 1 157 ? 1.179 -10.624 -5.391 1.00 95.44 157 PHE A N 1
ATOM 1191 C CA . PHE A 1 157 ? 1.729 -9.376 -5.923 1.00 95.44 157 PHE A CA 1
ATOM 1192 C C . PHE A 1 157 ? 3.113 -9.600 -6.538 1.00 95.44 157 PHE A C 1
ATOM 1194 O O . PHE A 1 157 ? 3.411 -9.144 -7.639 1.00 95.44 157 PHE A O 1
ATOM 1201 N N . THR A 1 158 ? 3.955 -10.337 -5.825 1.00 94.94 158 THR A N 1
ATOM 1202 C CA . THR A 1 158 ? 5.320 -10.603 -6.253 1.00 94.94 158 THR A CA 1
ATOM 1203 C C . THR A 1 158 ? 5.370 -11.542 -7.454 1.00 94.94 158 THR A C 1
ATOM 1205 O O . THR A 1 158 ? 6.179 -11.337 -8.350 1.00 94.94 158 THR A O 1
ATOM 1208 N N . GLU A 1 159 ? 4.481 -12.529 -7.514 1.00 94.94 159 GLU A N 1
ATOM 1209 C CA . GLU A 1 159 ? 4.343 -13.410 -8.675 1.00 94.94 159 GLU A CA 1
ATOM 1210 C C . GLU A 1 159 ? 3.811 -12.661 -9.907 1.00 94.94 159 GLU A C 1
ATOM 1212 O O . GLU A 1 159 ? 4.296 -12.877 -11.016 1.00 94.94 159 GLU A O 1
ATOM 1217 N N . ALA A 1 160 ? 2.857 -11.744 -9.717 1.00 95.31 160 ALA A N 1
ATOM 1218 C CA . ALA A 1 160 ? 2.239 -10.992 -10.804 1.00 95.31 160 ALA A CA 1
ATOM 1219 C C . ALA A 1 160 ? 3.168 -9.937 -11.419 1.00 95.31 160 ALA A C 1
ATOM 1221 O O . ALA A 1 160 ? 3.137 -9.745 -12.630 1.00 95.31 160 ALA A O 1
ATOM 1222 N N . TYR A 1 161 ? 3.979 -9.252 -10.605 1.00 96.56 161 TYR A N 1
ATOM 1223 C CA . TYR A 1 161 ? 4.772 -8.098 -11.056 1.00 96.56 161 TYR A CA 1
ATOM 1224 C C . TYR A 1 161 ? 6.288 -8.293 -10.946 1.00 96.56 161 TYR A C 1
ATOM 1226 O O . TYR A 1 161 ? 7.054 -7.491 -11.472 1.00 96.56 161 TYR A O 1
ATOM 1234 N N . GLY A 1 162 ? 6.753 -9.327 -10.252 1.00 95.31 162 GLY A N 1
ATOM 1235 C CA . GLY A 1 162 ? 8.171 -9.519 -9.947 1.00 95.31 162 GLY A CA 1
ATOM 1236 C C . GLY A 1 162 ? 8.982 -10.232 -11.028 1.00 95.31 162 GLY A C 1
ATOM 1237 O O . GLY A 1 162 ? 10.199 -10.309 -10.892 1.00 95.31 162 GLY A O 1
ATOM 1238 N N . ASN A 1 163 ? 8.353 -10.755 -12.083 1.00 96.25 163 ASN A N 1
ATOM 1239 C CA . ASN A 1 163 ? 9.075 -11.431 -13.162 1.00 96.25 163 ASN A CA 1
ATOM 1240 C C . ASN A 1 163 ? 9.672 -10.403 -14.134 1.00 96.25 163 ASN A C 1
ATOM 1242 O O . ASN A 1 163 ? 8.972 -9.500 -14.594 1.00 96.25 163 ASN A O 1
ATOM 1246 N N . GLU A 1 164 ? 10.951 -10.550 -14.474 1.00 96.31 164 GLU A N 1
ATOM 1247 C CA . GLU A 1 164 ? 11.643 -9.669 -15.423 1.00 96.31 164 GLU A CA 1
ATOM 1248 C C . GLU A 1 164 ? 10.965 -9.668 -16.799 1.00 96.31 164 GLU A C 1
ATOM 1250 O O . GLU A 1 164 ? 10.563 -10.711 -17.314 1.00 96.31 164 GLU A O 1
ATOM 1255 N N . GLY A 1 165 ? 10.820 -8.483 -17.391 1.00 95.44 165 GLY A N 1
ATOM 1256 C CA . GLY A 1 165 ? 10.134 -8.281 -18.668 1.00 95.44 165 GLY A CA 1
ATOM 1257 C C . GLY A 1 165 ? 8.605 -8.243 -18.581 1.00 95.44 165 GLY A C 1
ATOM 1258 O O . GLY A 1 165 ? 7.955 -8.092 -19.611 1.00 95.44 165 GLY A O 1
ATOM 1259 N N . THR A 1 166 ? 8.011 -8.359 -17.388 1.00 96.50 166 THR A N 1
ATOM 1260 C CA . THR A 1 166 ? 6.555 -8.219 -17.232 1.00 96.50 166 THR A CA 1
ATOM 1261 C C . THR A 1 166 ? 6.134 -6.779 -17.486 1.00 96.50 166 THR A C 1
ATOM 1263 O O . THR A 1 166 ? 6.647 -5.867 -16.837 1.00 96.50 166 THR A O 1
ATOM 1266 N N . GLU A 1 167 ? 5.173 -6.586 -18.389 1.00 96.19 167 GLU A N 1
ATOM 1267 C CA . GLU A 1 167 ? 4.595 -5.281 -18.705 1.00 96.19 167 GLU A CA 1
ATOM 1268 C C . GLU A 1 167 ? 3.210 -5.128 -18.070 1.00 96.19 167 GLU A C 1
ATOM 1270 O O . GLU A 1 167 ? 2.368 -6.023 -18.169 1.00 96.19 167 GLU A O 1
ATOM 1275 N N . PHE A 1 168 ? 2.951 -3.993 -17.423 1.00 96.50 168 PHE A N 1
ATOM 1276 C CA . PHE A 1 168 ? 1.664 -3.717 -16.781 1.00 96.50 168 PHE A CA 1
ATOM 1277 C C . PHE A 1 168 ? 1.411 -2.209 -16.637 1.00 96.50 168 PHE A C 1
ATOM 1279 O O . PHE A 1 168 ? 2.357 -1.413 -16.637 1.00 96.50 168 PHE A O 1
ATOM 1286 N N . PRO A 1 169 ? 0.138 -1.784 -16.520 1.00 95.94 169 PRO A N 1
ATOM 1287 C CA . PRO A 1 169 ? -0.186 -0.391 -16.242 1.00 95.94 169 PRO A CA 1
ATOM 1288 C C . PRO A 1 169 ? 0.252 -0.006 -14.825 1.00 95.94 169 PRO A C 1
ATOM 1290 O O . PRO A 1 169 ? -0.010 -0.728 -13.864 1.00 95.94 169 PRO A O 1
ATOM 1293 N N . CYS A 1 170 ? 0.894 1.149 -14.691 1.00 95.31 170 CYS A N 1
ATOM 1294 C CA . CYS A 1 170 ? 1.358 1.680 -13.416 1.00 95.31 170 CYS A CA 1
ATOM 1295 C C . CYS A 1 170 ? 1.167 3.198 -13.339 1.00 95.31 170 CYS A C 1
ATOM 1297 O O . CYS A 1 170 ? 1.050 3.888 -14.353 1.00 95.31 170 CYS A O 1
ATOM 1299 N N . TYR A 1 171 ? 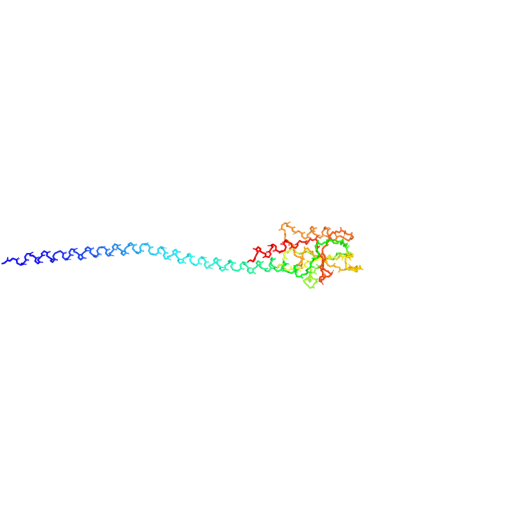1.171 3.724 -12.120 1.00 94.81 171 TYR A N 1
ATOM 1300 C CA . TYR A 1 171 ? 0.941 5.135 -11.830 1.00 94.81 171 TYR A CA 1
ATOM 1301 C C . TYR A 1 171 ? 2.185 5.728 -11.185 1.00 94.81 171 TYR A C 1
ATOM 1303 O O . TYR A 1 171 ? 2.629 5.258 -10.136 1.00 94.81 171 TYR A O 1
ATOM 1311 N N . HIS A 1 172 ? 2.755 6.755 -11.807 1.00 93.12 172 HIS A N 1
ATOM 1312 C CA . HIS A 1 172 ? 3.966 7.409 -11.323 1.00 93.12 172 HIS A CA 1
ATOM 1313 C C . HIS A 1 172 ? 3.642 8.701 -10.568 1.00 93.12 172 HIS A C 1
ATOM 1315 O O . HIS A 1 172 ? 2.629 9.363 -10.816 1.00 93.12 172 HIS A O 1
ATOM 1321 N N . SER A 1 173 ? 4.500 9.053 -9.614 1.00 91.50 173 SER A N 1
ATOM 1322 C CA . SER A 1 173 ? 4.388 10.310 -8.877 1.00 91.50 173 SER A CA 1
ATOM 1323 C C . SER A 1 173 ? 4.942 11.471 -9.704 1.00 91.50 173 SER A C 1
ATOM 1325 O O . SER A 1 173 ? 6.027 11.377 -10.282 1.00 91.50 173 SER A O 1
ATOM 1327 N N . ARG A 1 174 ? 4.214 12.596 -9.726 1.00 88.25 174 ARG A N 1
ATOM 1328 C CA . ARG A 1 174 ? 4.682 13.843 -10.357 1.00 88.25 174 ARG A CA 1
ATOM 1329 C C . ARG A 1 174 ? 5.828 14.489 -9.582 1.00 88.25 174 ARG A C 1
ATOM 1331 O O . ARG A 1 174 ? 6.646 15.177 -10.184 1.00 88.25 174 ARG A O 1
ATOM 1338 N N . GLU A 1 175 ? 5.867 14.267 -8.270 1.00 88.19 175 GLU A N 1
ATOM 1339 C CA . GLU A 1 175 ? 6.877 14.821 -7.367 1.00 88.19 175 GLU A CA 1
ATOM 1340 C C . GLU A 1 175 ? 8.137 13.946 -7.330 1.00 88.19 175 GLU A C 1
ATOM 1342 O O . GLU A 1 175 ? 9.256 14.448 -7.400 1.00 88.19 175 GLU A O 1
ATOM 1347 N N . ASN A 1 176 ? 7.968 12.621 -7.277 1.00 89.56 176 ASN A N 1
ATOM 1348 C CA . ASN A 1 176 ? 9.067 11.666 -7.252 1.00 89.56 176 ASN A CA 1
ATOM 1349 C C . ASN A 1 176 ? 8.905 10.574 -8.321 1.00 89.56 176 ASN A C 1
ATOM 1351 O O . ASN A 1 176 ? 8.295 9.530 -8.092 1.00 89.56 176 ASN A O 1
ATOM 1355 N N . ARG A 1 177 ? 9.572 10.765 -9.462 1.00 88.88 177 ARG A N 1
ATOM 1356 C CA . ARG A 1 177 ? 9.546 9.821 -10.593 1.00 88.88 177 ARG A CA 1
ATOM 1357 C C . ARG A 1 177 ? 10.140 8.442 -10.301 1.00 88.88 177 ARG A C 1
ATOM 1359 O O . ARG A 1 177 ? 9.932 7.526 -11.091 1.00 88.88 177 ARG A O 1
ATOM 1366 N N . THR A 1 178 ? 10.864 8.276 -9.195 1.00 91.38 178 THR A N 1
ATOM 1367 C CA . THR A 1 178 ? 11.442 6.978 -8.811 1.00 91.38 178 THR A CA 1
ATOM 1368 C C . THR A 1 178 ? 10.444 6.044 -8.138 1.00 91.38 178 THR A C 1
ATOM 1370 O O . THR A 1 178 ? 10.806 4.909 -7.871 1.00 91.38 178 THR A O 1
ATOM 1373 N N . VAL A 1 179 ? 9.209 6.476 -7.869 1.00 93.44 179 VAL A N 1
ATOM 1374 C CA . VAL A 1 179 ? 8.194 5.657 -7.195 1.00 93.44 179 VAL A CA 1
ATOM 1375 C C . VAL A 1 179 ? 6.990 5.467 -8.104 1.00 93.44 179 VAL A C 1
ATOM 1377 O O . VAL A 1 179 ? 6.441 6.439 -8.631 1.00 93.44 179 VAL A O 1
ATOM 1380 N N . VAL A 1 180 ? 6.553 4.216 -8.242 1.00 95.44 180 VAL A N 1
ATOM 1381 C CA . VAL A 1 180 ? 5.354 3.865 -9.003 1.00 95.44 180 VAL A CA 1
ATOM 1382 C C . VAL A 1 180 ? 4.470 2.875 -8.251 1.00 95.44 180 VAL A C 1
ATOM 1384 O O . VAL A 1 180 ? 4.949 2.054 -7.467 1.00 95.44 180 VAL A O 1
ATOM 1387 N N . LEU A 1 181 ? 3.166 2.958 -8.506 1.00 95.44 181 LEU A N 1
ATOM 1388 C CA . LEU A 1 181 ? 2.139 2.110 -7.904 1.00 95.44 181 LEU A CA 1
ATOM 1389 C C . LEU A 1 181 ? 1.433 1.269 -8.968 1.00 95.44 181 LEU A C 1
ATOM 1391 O O . LEU A 1 181 ? 1.233 1.728 -10.091 1.00 95.44 181 LEU A O 1
ATOM 1395 N N . THR A 1 182 ? 0.998 0.060 -8.608 1.00 93.62 182 THR A N 1
ATOM 1396 C CA . THR A 1 182 ? 0.191 -0.800 -9.499 1.00 93.62 182 THR A CA 1
ATOM 1397 C C . THR A 1 182 ? -1.246 -0.312 -9.652 1.00 93.62 182 THR A C 1
ATOM 1399 O O . THR A 1 182 ? -1.884 -0.554 -10.668 1.00 93.62 182 THR A O 1
ATOM 1402 N N . HIS A 1 183 ? -1.777 0.352 -8.628 1.00 91.62 183 HIS A N 1
ATOM 1403 C CA . HIS A 1 183 ? -3.131 0.887 -8.617 1.00 91.62 183 HIS A CA 1
ATOM 1404 C C . HIS A 1 183 ? -3.140 2.219 -7.876 1.00 91.62 183 HIS A C 1
ATOM 1406 O O . HIS A 1 183 ? -2.596 2.323 -6.775 1.00 91.62 183 HIS A O 1
ATOM 1412 N N . TYR A 1 184 ? -3.767 3.229 -8.470 1.00 92.00 184 TYR A N 1
ATOM 1413 C CA . TYR A 1 184 ? -3.985 4.519 -7.836 1.00 92.00 184 TYR A CA 1
ATOM 1414 C C . TYR A 1 184 ? -5.356 5.060 -8.234 1.00 92.00 184 TYR A C 1
ATOM 1416 O O . TYR A 1 184 ? -5.625 5.291 -9.409 1.00 92.00 184 TYR A O 1
ATOM 1424 N N . ASP A 1 185 ? -6.194 5.294 -7.229 1.00 90.69 185 ASP A N 1
ATOM 1425 C CA . ASP A 1 185 ? -7.453 6.015 -7.360 1.00 90.69 185 ASP A CA 1
ATOM 1426 C C . ASP A 1 185 ? -7.456 7.149 -6.332 1.00 90.69 185 ASP A C 1
ATOM 1428 O O . ASP A 1 185 ? -7.357 6.925 -5.121 1.00 90.69 185 ASP A O 1
ATOM 1432 N N . ARG A 1 186 ? -7.529 8.388 -6.823 1.00 89.19 186 ARG A N 1
ATOM 1433 C CA . ARG A 1 186 ? -7.526 9.585 -5.981 1.00 89.19 186 ARG A CA 1
ATOM 1434 C C . ARG A 1 186 ? -8.781 9.669 -5.112 1.00 89.19 186 ARG A C 1
ATOM 1436 O O . ARG A 1 186 ? -8.683 10.094 -3.960 1.00 89.19 186 ARG A O 1
ATOM 1443 N N . ASP A 1 187 ? -9.936 9.298 -5.649 1.00 89.69 187 ASP A N 1
ATOM 1444 C CA . ASP A 1 187 ? -11.217 9.437 -4.960 1.00 89.69 187 ASP A CA 1
ATOM 1445 C C . ASP A 1 187 ? -11.332 8.422 -3.822 1.00 89.69 187 ASP A C 1
ATOM 1447 O O . ASP A 1 187 ? -11.833 8.764 -2.750 1.00 89.69 187 ASP A O 1
ATOM 1451 N N . GLU A 1 188 ? -10.758 7.226 -3.990 1.00 86.44 188 GLU A N 1
ATOM 1452 C CA . GLU A 1 188 ? -10.618 6.250 -2.903 1.00 86.44 188 GLU A CA 1
ATOM 1453 C C . GLU A 1 188 ? -9.799 6.827 -1.735 1.00 86.44 188 GLU A C 1
ATOM 1455 O O . GLU A 1 188 ? -10.229 6.757 -0.581 1.00 86.44 188 GLU A O 1
ATOM 1460 N N . GLN A 1 189 ? -8.655 7.468 -2.017 1.00 86.38 189 GLN A N 1
ATOM 1461 C CA . GLN A 1 189 ? -7.821 8.068 -0.965 1.00 86.38 189 GLN A CA 1
ATOM 1462 C C . GLN A 1 189 ? -8.541 9.208 -0.235 1.00 86.38 189 GLN A C 1
ATOM 1464 O O . GLN A 1 189 ? -8.456 9.320 0.989 1.00 86.38 189 GLN A O 1
ATOM 1469 N N . VAL A 1 190 ? -9.279 10.047 -0.966 1.00 88.31 190 VAL A N 1
ATOM 1470 C CA . VAL A 1 190 ? -10.065 11.138 -0.373 1.00 88.31 190 VAL A CA 1
ATOM 1471 C C . VAL A 1 190 ? -11.216 10.590 0.474 1.00 88.31 190 VAL A C 1
ATOM 1473 O O . VAL A 1 190 ? -11.441 11.082 1.579 1.00 88.31 190 VAL A O 1
ATOM 1476 N N . ALA A 1 191 ? -11.913 9.554 0.004 1.00 87.69 191 ALA A N 1
ATOM 1477 C CA . ALA A 1 191 ? -12.997 8.918 0.746 1.00 87.69 191 ALA A CA 1
ATOM 1478 C C . ALA A 1 191 ? -12.514 8.319 2.075 1.00 87.69 191 ALA A C 1
ATOM 1480 O O . ALA A 1 191 ? -13.196 8.463 3.089 1.00 87.69 191 ALA A O 1
ATOM 1481 N N . ILE A 1 192 ? -11.321 7.710 2.096 1.00 84.25 192 ILE A N 1
ATOM 1482 C CA . ILE A 1 192 ? -10.689 7.223 3.331 1.00 84.25 192 ILE A CA 1
ATOM 1483 C C . ILE A 1 192 ? -10.499 8.381 4.316 1.00 84.25 192 ILE A C 1
ATOM 1485 O O . ILE A 1 192 ? -10.902 8.272 5.471 1.00 84.25 192 ILE A O 1
ATOM 1489 N N . ILE A 1 193 ? -9.948 9.512 3.869 1.00 83.56 193 ILE A N 1
ATOM 1490 C CA . ILE A 1 193 ? -9.738 10.679 4.737 1.00 83.56 193 ILE A CA 1
ATOM 1491 C C . ILE A 1 193 ? -11.077 11.193 5.289 1.00 83.56 193 ILE A C 1
ATOM 1493 O O . ILE A 1 193 ? -11.179 11.407 6.490 1.00 83.56 193 ILE A O 1
ATOM 1497 N N . ILE A 1 194 ? -12.110 11.333 4.452 1.00 84.81 194 ILE A N 1
ATOM 1498 C CA . ILE A 1 194 ? -13.439 11.819 4.874 1.00 84.81 194 ILE A CA 1
ATOM 1499 C C . ILE A 1 194 ? -14.126 10.860 5.855 1.00 84.81 194 ILE A C 1
ATOM 1501 O O . ILE A 1 194 ? -14.865 11.301 6.722 1.00 84.81 194 ILE A O 1
ATOM 1505 N N . HIS A 1 195 ? -13.938 9.549 5.710 1.00 80.62 195 HIS A N 1
ATOM 1506 C CA . HIS A 1 195 ? -14.619 8.571 6.558 1.00 80.62 195 HIS A CA 1
ATOM 1507 C C . HIS A 1 195 ? -13.984 8.445 7.953 1.00 80.62 195 HIS A C 1
ATOM 1509 O O . HIS A 1 195 ? -14.659 8.060 8.908 1.00 80.62 195 HIS A O 1
ATOM 1515 N N . TYR A 1 196 ? -12.680 8.709 8.073 1.00 74.56 196 TYR A N 1
ATOM 1516 C CA . TYR A 1 196 ? -11.937 8.557 9.328 1.00 74.56 196 TYR A CA 1
ATOM 1517 C C . TYR A 1 196 ? -11.672 9.879 10.075 1.00 74.56 196 TYR A C 1
ATOM 1519 O O . TYR A 1 196 ? -11.177 9.819 11.203 1.00 74.56 196 TYR A O 1
ATOM 1527 N N . PHE A 1 197 ? -12.017 11.033 9.489 1.00 65.00 197 PHE A N 1
ATOM 1528 C CA . PHE A 1 197 ? -12.049 12.353 10.140 1.00 65.00 197 PHE A CA 1
ATOM 1529 C C . PHE A 1 197 ? -13.482 12.836 10.362 1.00 65.00 197 PHE A C 1
ATOM 1531 O O . PHE A 1 197 ? -13.729 13.417 11.444 1.00 65.00 197 PHE A O 1
#